Protein AF-0000000083255737 (afdb_homodimer)

Solvent-accessible surface area (backbone atoms only — not comparable to full-atom values): 18892 Å² total; per-residue (Å²): 113,67,66,59,50,52,43,49,48,38,26,47,49,36,61,60,55,49,76,80,49,55,72,65,56,49,55,68,39,41,47,45,20,48,45,48,29,37,53,44,47,55,49,38,36,43,30,40,56,59,66,44,27,36,46,75,72,53,61,96,52,64,43,83,53,63,53,31,47,32,69,3,43,51,29,30,49,46,40,52,48,47,75,72,25,64,93,39,66,66,60,33,51,52,50,46,49,51,52,46,45,46,40,55,73,46,53,43,46,51,41,36,73,74,49,31,34,47,68,68,77,47,58,67,65,58,53,41,51,51,53,48,52,49,51,55,52,45,48,52,50,42,59,60,44,35,53,53,55,40,49,74,75,66,48,73,76,68,69,73,61,72,67,65,79,74,70,80,76,66,74,74,76,119,110,66,67,59,50,51,42,49,46,39,26,46,49,35,63,60,56,51,75,80,50,54,72,64,58,48,55,69,40,42,47,48,20,50,45,47,30,38,52,44,47,54,48,39,36,41,30,40,57,59,67,43,27,35,47,76,71,53,63,95,51,62,44,86,53,64,54,30,46,35,69,3,44,52,28,30,50,44,39,50,48,48,74,73,25,64,92,39,66,68,60,34,50,51,50,45,47,50,52,45,46,47,39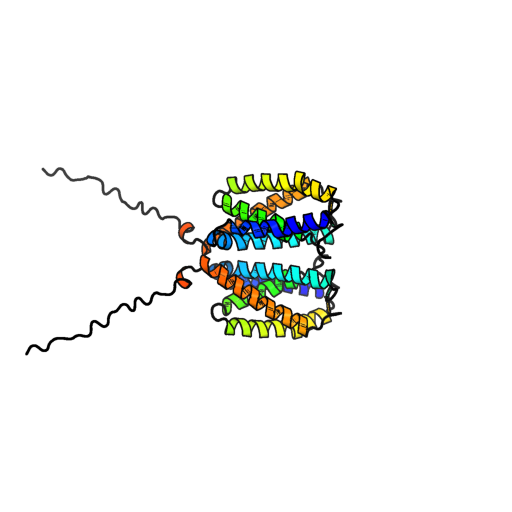,55,72,45,52,44,48,51,41,36,72,74,48,32,35,48,69,68,78,45,60,68,65,57,53,41,51,50,54,49,53,48,50,54,52,46,49,51,49,44,59,62,42,36,55,52,56,41,51,74,73,67,49,75,77,69,70,70,61,71,68,64,80,76,66,83,74,67,73,75,74,118

Secondary structure (DSSP, 8-state):
-HHHHHHHHHHHHHHHGGGGS-HHHHHHHHHHHHHHHHHHHHHHHIIIIIS-SEEE---SSS-SS-HHIIIIIHHHHHHHHHHHHTT-HHHHHHHHHHHHHHIIIIIHHHHHHTTSEEE-SS-HHHHHHHHHHHHHHHHHHHHHHHHHH-HHHHS-------------------/-HHHHHHHHHHHHHHHGGGGS-HHHHHHHHHHHHHHHHHHHHHHHIIIIIS-SEEE---SSS-SS-HHIIIIIHHHHHHHHHHHHTT-HHHHHHHHHHHHHHIIIIIHHHHHHTTSEEE-SS-HHHHHHHHHHHHHHHHHHHHHHHHHH-HHHHS-------------------

pLDDT: mean 88.25, std 18.07, range [28.42, 98.88]

Organism: NCBI:txid582686

Nearest PDB structures (foldseek):
  6f5p-assembly1_D  TM=2.150E-01  e=8.047E+00  Influenza C virus (C/Johannesburg/1/66)

Structure (mmCIF, N/CA/C/O backbone):
data_AF-0000000083255737-model_v1
#
loop_
_entity.id
_entity.type
_entity.pdbx_description
1 polymer 'Uncharacterized protein'
#
loop_
_atom_site.group_PDB
_atom_site.id
_atom_site.type_symbol
_atom_site.label_atom_id
_atom_site.label_alt_id
_atom_site.label_comp_id
_atom_site.label_asym_id
_atom_site.label_entity_id
_atom_site.label_seq_id
_atom_site.pdbx_PDB_ins_code
_atom_site.Cartn_x
_atom_site.Cartn_y
_atom_site.Cartn_z
_atom_site.occupancy
_atom_site.B_iso_or_equiv
_atom_site.auth_seq_id
_atom_site.auth_comp_id
_atom_site.auth_asym_id
_atom_site.auth_atom_id
_atom_site.pdbx_PDB_model_num
ATOM 1 N N . MET A 1 1 ? -18.156 -11 -21.016 1 83.69 1 MET A N 1
ATOM 2 C CA . MET A 1 1 ? -18.344 -9.562 -21.156 1 83.69 1 MET A CA 1
ATOM 3 C C . MET A 1 1 ? -18.828 -8.945 -19.844 1 83.69 1 MET A C 1
ATOM 5 O O . MET A 1 1 ? -18.234 -7.992 -19.344 1 83.69 1 MET A O 1
ATOM 9 N N . LEU A 1 2 ? -19.844 -9.531 -19.188 1 92.44 2 LEU A N 1
ATOM 10 C CA . LEU A 1 2 ? -20.438 -8.984 -17.969 1 92.44 2 LEU A CA 1
ATOM 11 C C . LEU A 1 2 ? -19.438 -9.023 -16.812 1 92.44 2 LEU A C 1
ATOM 13 O O . LEU A 1 2 ? -19.312 -8.047 -16.078 1 92.44 2 LEU A O 1
ATOM 17 N N . ASN A 1 3 ? -18.734 -10.086 -16.672 1 94.19 3 ASN A N 1
ATOM 18 C CA . ASN A 1 3 ? -17.75 -10.203 -15.602 1 94.19 3 ASN A CA 1
ATOM 19 C C . ASN A 1 3 ? -16.656 -9.141 -15.719 1 94.19 3 ASN A C 1
ATOM 21 O O . A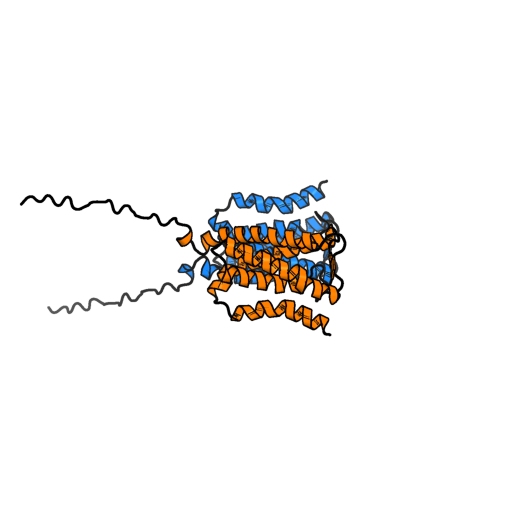SN A 1 3 ? -16.203 -8.594 -14.711 1 94.19 3 ASN A O 1
ATOM 25 N N . HIS A 1 4 ? -16.234 -8.828 -16.922 1 93.88 4 HIS A N 1
ATOM 26 C CA . HIS A 1 4 ? -15.234 -7.785 -17.141 1 93.88 4 HIS A CA 1
ATOM 27 C C . HIS A 1 4 ? -15.773 -6.418 -16.719 1 93.88 4 HIS A C 1
ATOM 29 O O . HIS A 1 4 ? -15.062 -5.633 -16.094 1 93.88 4 HIS A O 1
ATOM 35 N N . ALA A 1 5 ? -16.984 -6.23 -17.109 1 95.81 5 ALA A N 1
ATOM 36 C CA . ALA A 1 5 ? -17.625 -4.969 -16.734 1 95.81 5 ALA A CA 1
ATOM 37 C C . ALA A 1 5 ? -17.719 -4.836 -15.211 1 95.81 5 ALA A C 1
ATOM 39 O O . ALA A 1 5 ? -17.438 -3.771 -14.656 1 95.81 5 ALA A O 1
ATOM 40 N N . ILE A 1 6 ? -18.094 -5.906 -14.555 1 96.75 6 ILE A N 1
ATOM 41 C CA . ILE A 1 6 ? -18.25 -5.914 -13.102 1 96.75 6 ILE A CA 1
ATOM 42 C C . ILE A 1 6 ? -16.906 -5.609 -12.445 1 96.75 6 ILE A C 1
ATOM 44 O O . ILE A 1 6 ? -16.828 -4.812 -11.5 1 96.75 6 ILE A O 1
ATOM 48 N N . MET A 1 7 ? -15.844 -6.199 -12.906 1 96.44 7 MET A N 1
ATOM 49 C CA . MET A 1 7 ? -14.516 -5.973 -12.328 1 96.44 7 MET A CA 1
ATOM 50 C C . MET A 1 7 ? -14.07 -4.531 -12.539 1 96.44 7 MET A C 1
ATOM 52 O O . MET A 1 7 ? -13.547 -3.9 -11.617 1 96.44 7 MET A O 1
ATOM 56 N N . TRP A 1 8 ? -14.359 -3.982 -13.727 1 95.69 8 TRP A N 1
ATOM 57 C CA . TRP A 1 8 ? -13.969 -2.604 -14 1 95.69 8 TRP A CA 1
ATOM 58 C C . TRP A 1 8 ? -14.789 -1.63 -13.164 1 95.69 8 TRP A C 1
ATOM 60 O O . TRP A 1 8 ? -14.266 -0.638 -12.656 1 95.69 8 TRP A O 1
ATOM 70 N N . ILE A 1 9 ? -16.016 -1.893 -13.031 1 97.38 9 ILE A N 1
ATOM 71 C CA . ILE A 1 9 ? -16.875 -1.056 -12.211 1 97.38 9 ILE A CA 1
ATOM 72 C C . ILE A 1 9 ? -16.406 -1.1 -10.758 1 97.38 9 ILE A C 1
ATOM 74 O O . ILE A 1 9 ? -16.312 -0.061 -10.102 1 97.38 9 ILE A O 1
ATOM 78 N N . THR A 1 10 ? -16.109 -2.316 -10.266 1 97.5 10 THR A N 1
ATOM 79 C CA . THR A 1 10 ? -15.648 -2.492 -8.891 1 97.5 10 THR A CA 1
ATOM 80 C C . THR A 1 10 ? -14.352 -1.726 -8.664 1 97.5 10 THR A C 1
ATOM 82 O O . THR A 1 10 ? -14.133 -1.172 -7.582 1 97.5 10 THR A O 1
ATOM 85 N N . LEU A 1 11 ? -13.555 -1.623 -9.711 1 96.94 11 LEU A N 1
ATOM 86 C CA . LEU A 1 11 ? -12.242 -0.986 -9.602 1 96.94 11 LEU A CA 1
ATOM 87 C C . LEU A 1 11 ? -12.367 0.529 -9.719 1 96.94 11 LEU A C 1
ATOM 89 O O . LEU A 1 11 ? -11.781 1.268 -8.93 1 96.94 11 LEU A O 1
ATOM 93 N N . LEU A 1 12 ? -13.188 1.054 -10.664 1 97.62 12 LEU A N 1
ATOM 94 C CA . LEU A 1 12 ? -13.102 2.451 -11.07 1 97.62 12 LEU A CA 1
ATOM 95 C C . LEU A 1 12 ? -14.148 3.295 -10.336 1 97.62 12 LEU A C 1
ATOM 97 O O . LEU A 1 12 ? -13.898 4.461 -10.023 1 97.62 12 LEU A O 1
ATOM 101 N N . VAL A 1 13 ? -15.289 2.781 -10.055 1 98 13 VAL A N 1
ATOM 102 C CA . VAL A 1 13 ? -16.406 3.549 -9.5 1 98 13 VAL A CA 1
ATOM 103 C C . VAL A 1 13 ? -15.992 4.152 -8.156 1 98 13 VAL A C 1
ATOM 105 O O . VAL A 1 13 ? -16.266 5.324 -7.891 1 98 13 VAL A O 1
ATOM 108 N N . PRO A 1 14 ? -15.359 3.406 -7.293 1 98.25 14 PRO A N 1
ATOM 109 C CA . PRO A 1 14 ? -14.953 4.02 -6.027 1 98.25 14 PRO A CA 1
ATOM 110 C C . PRO A 1 14 ? -14.055 5.242 -6.23 1 98.25 14 PRO A C 1
ATOM 112 O O . PRO A 1 14 ? -14.234 6.258 -5.555 1 98.25 14 PRO A O 1
ATOM 115 N N . TRP A 1 15 ? -13.164 5.18 -7.117 1 97.94 15 TRP A N 1
ATOM 116 C CA . TRP A 1 15 ? -12.273 6.309 -7.383 1 97.94 15 TRP A CA 1
ATOM 117 C C . TRP A 1 15 ? -13.055 7.5 -7.934 1 97.94 15 TRP A C 1
ATOM 119 O O . TRP A 1 15 ? -12.805 8.641 -7.543 1 97.94 15 TRP A O 1
ATOM 129 N N . LEU A 1 16 ? -13.922 7.242 -8.812 1 98.12 16 LEU A N 1
ATOM 130 C CA . LEU A 1 16 ? -14.742 8.289 -9.398 1 98.12 16 LEU A CA 1
ATOM 131 C C . LEU A 1 16 ? -15.617 8.953 -8.344 1 98.12 16 LEU A C 1
ATOM 133 O O . LEU A 1 16 ? -15.891 10.156 -8.422 1 98.12 16 LEU A O 1
ATOM 137 N N . SER A 1 17 ? -16 8.234 -7.367 1 97.94 17 SER A N 1
ATOM 138 C CA . SER A 1 17 ? -16.891 8.758 -6.332 1 97.94 17 SER A CA 1
ATOM 139 C C . SER A 1 17 ? -16.188 9.805 -5.477 1 97.94 17 SER A C 1
ATOM 141 O O . SER A 1 17 ? -16.828 10.562 -4.75 1 97.94 17 SER A O 1
ATOM 143 N N . PHE A 1 18 ? -14.859 9.867 -5.551 1 98.19 18 PHE A N 1
ATOM 144 C CA . PHE A 1 18 ? -14.102 10.789 -4.727 1 98.19 18 PHE A CA 1
ATOM 145 C C . PHE A 1 18 ? -14.328 12.227 -5.172 1 98.19 18 PHE A C 1
ATOM 147 O O . PHE A 1 18 ? -13.984 13.172 -4.457 1 98.19 18 PHE A O 1
ATOM 154 N N . VAL A 1 19 ? -14.93 12.43 -6.344 1 97.25 19 VAL A N 1
ATOM 155 C CA . VAL A 1 19 ? -15.227 13.773 -6.832 1 97.25 19 VAL A CA 1
ATOM 156 C C . VAL A 1 19 ? -16.203 14.461 -5.887 1 97.25 19 VAL A C 1
ATOM 158 O O . VAL A 1 19 ? -16.328 15.688 -5.891 1 97.25 19 VAL A O 1
ATOM 161 N N . PHE A 1 20 ? -16.922 13.688 -5.066 1 97.81 20 PHE A N 1
ATOM 162 C CA . PHE A 1 20 ? -17.922 14.234 -4.16 1 97.81 20 PHE A CA 1
ATOM 163 C C . PHE A 1 20 ? -17.297 14.609 -2.822 1 97.81 20 PHE A C 1
ATOM 165 O O . PHE A 1 20 ? -17.984 15.109 -1.927 1 97.81 20 PHE A O 1
ATOM 172 N N . LEU A 1 21 ? -16.016 14.398 -2.646 1 98.12 21 LEU A N 1
ATOM 173 C CA . LEU A 1 21 ? -15.297 14.727 -1.417 1 98.12 21 LEU A CA 1
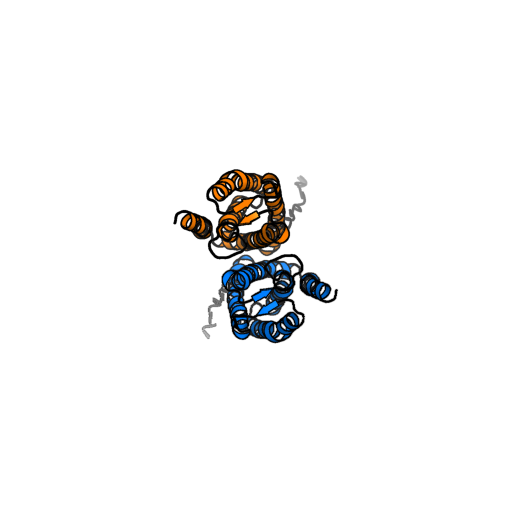ATOM 174 C C . LEU A 1 21 ? -14.461 15.984 -1.595 1 98.12 21 LEU A C 1
ATOM 176 O O . LEU A 1 21 ? -14 16.281 -2.701 1 98.12 21 LEU A O 1
ATOM 180 N N . SER A 1 22 ? -14.352 16.734 -0.542 1 97.62 22 SER A N 1
ATOM 181 C CA . SER A 1 22 ? -13.469 17.906 -0.596 1 97.62 22 SER A CA 1
ATOM 182 C C . SER A 1 22 ? -12.008 17.484 -0.74 1 97.62 22 SER A C 1
ATOM 184 O O . SER A 1 22 ? -11.641 16.375 -0.374 1 97.62 22 SER A O 1
ATOM 186 N N . LYS A 1 23 ? -11.156 18.328 -1.234 1 96.31 23 LYS A N 1
ATOM 187 C CA . LYS A 1 23 ? -9.734 18.062 -1.395 1 96.31 23 LYS A CA 1
ATOM 188 C C . LYS A 1 23 ? -9.062 17.812 -0.044 1 96.31 23 LYS A C 1
ATOM 190 O O . LYS A 1 23 ? -8.156 17 0.064 1 96.31 23 LYS A O 1
ATOM 195 N N . GLU A 1 24 ? -9.531 18.469 0.893 1 95.81 24 GLU A N 1
ATOM 196 C CA . GLU A 1 24 ? -8.984 18.312 2.236 1 95.81 24 GLU A CA 1
ATOM 197 C C . GLU A 1 24 ? -9.297 16.922 2.797 1 95.81 24 GLU A C 1
ATOM 199 O O . GLU A 1 24 ? -8.438 16.281 3.393 1 95.81 24 GLU A O 1
ATOM 204 N N . THR A 1 25 ? -10.547 16.531 2.615 1 97.62 25 THR A N 1
ATOM 205 C CA . THR A 1 25 ? -10.953 15.203 3.061 1 97.62 25 THR A CA 1
ATOM 206 C C . THR A 1 25 ? -10.148 14.125 2.344 1 97.62 25 THR A C 1
ATOM 208 O O . THR A 1 25 ? -9.703 13.164 2.969 1 97.62 25 THR A O 1
ATOM 211 N N . LEU A 1 26 ? -9.953 14.281 1.089 1 98.12 26 LEU A N 1
ATOM 212 C CA . LEU A 1 26 ? -9.18 13.328 0.297 1 98.12 26 LEU A CA 1
ATOM 213 C C . LEU A 1 26 ? -7.75 13.227 0.815 1 98.12 26 LEU A C 1
ATOM 215 O O . LEU A 1 26 ? -7.234 12.117 1.004 1 98.12 26 LEU A O 1
ATOM 219 N N . ARG A 1 27 ? -7.152 14.312 1.059 1 97.62 27 ARG A N 1
ATOM 220 C CA . ARG A 1 27 ? -5.77 14.312 1.531 1 97.62 27 ARG A CA 1
ATOM 221 C C . ARG A 1 27 ? -5.672 13.727 2.936 1 97.62 27 ARG A C 1
ATOM 223 O O . ARG A 1 27 ? -4.703 13.039 3.26 1 97.62 27 ARG A O 1
ATOM 230 N N . ARG A 1 28 ? -6.684 14.008 3.711 1 97.5 28 ARG A N 1
ATOM 231 C CA . ARG A 1 28 ? -6.676 13.594 5.109 1 97.5 28 ARG A CA 1
ATOM 232 C C . ARG A 1 28 ? -6.742 12.07 5.234 1 97.5 28 ARG A C 1
ATOM 234 O O . ARG A 1 28 ? -6.035 11.484 6.055 1 97.5 28 ARG A O 1
ATOM 241 N N . TYR A 1 29 ? -7.562 11.43 4.367 1 98.56 29 TYR A N 1
ATOM 242 C CA . TYR A 1 29 ? -7.828 10.016 4.59 1 98.56 29 TYR A CA 1
ATOM 243 C C . TYR A 1 29 ? -7.191 9.164 3.502 1 98.56 29 TYR A C 1
ATOM 245 O O . TYR A 1 29 ? -7.27 7.934 3.541 1 98.56 29 TYR A O 1
ATOM 253 N N . MET A 1 30 ? -6.48 9.773 2.553 1 98.62 30 MET A N 1
ATOM 254 C CA . MET A 1 30 ? -5.801 9.008 1.511 1 98.62 30 MET A CA 1
ATOM 255 C C . MET A 1 30 ? -4.723 8.109 2.109 1 98.62 30 MET A C 1
ATOM 257 O O . MET A 1 30 ? -4.586 6.949 1.714 1 98.62 30 MET A O 1
ATOM 261 N N . PRO A 1 31 ? -3.896 8.578 3.092 1 98.69 31 PRO A N 1
ATOM 262 C CA . PRO A 1 31 ? -2.865 7.707 3.656 1 98.69 31 PRO A CA 1
ATOM 263 C C . PRO A 1 31 ? -3.439 6.418 4.234 1 98.69 31 PRO A C 1
ATOM 265 O O . PRO A 1 31 ? -2.908 5.332 3.982 1 98.69 31 PRO A O 1
ATOM 268 N N . VAL A 1 32 ? -4.539 6.516 4.977 1 98.88 32 VAL A N 1
ATOM 269 C CA . VAL A 1 32 ? -5.113 5.32 5.586 1 98.88 32 VAL A CA 1
ATOM 270 C C . VAL A 1 32 ? -5.75 4.445 4.512 1 98.88 32 VAL A C 1
ATOM 272 O O . VAL A 1 32 ? -5.73 3.217 4.605 1 98.88 32 VAL A O 1
ATOM 275 N N . THR A 1 33 ? -6.266 5.051 3.49 1 98.81 33 THR A N 1
ATOM 276 C CA . THR A 1 33 ? -6.824 4.328 2.355 1 98.81 33 THR A CA 1
ATOM 277 C C . THR A 1 33 ? -5.738 3.541 1.626 1 98.81 33 THR A C 1
ATOM 279 O O . THR A 1 33 ? -5.934 2.371 1.289 1 98.81 33 THR A O 1
ATOM 282 N N . ILE A 1 34 ? -4.625 4.148 1.423 1 98.69 34 ILE A N 1
ATOM 283 C CA . ILE A 1 34 ? -3.486 3.49 0.79 1 98.69 34 ILE A CA 1
ATOM 284 C C . ILE A 1 34 ? -2.986 2.355 1.68 1 98.69 34 ILE A C 1
ATOM 286 O O . ILE A 1 34 ? -2.668 1.27 1.189 1 98.69 34 ILE A O 1
ATOM 290 N N . LEU A 1 35 ? -2.887 2.596 2.949 1 98.75 35 LEU A N 1
ATOM 291 C CA . LEU A 1 35 ? -2.498 1.539 3.877 1 98.75 35 LEU A CA 1
ATOM 292 C C . LEU A 1 35 ? -3.445 0.348 3.773 1 98.75 35 LEU A C 1
ATOM 294 O O . LEU A 1 35 ? -3.006 -0.804 3.797 1 98.75 35 LEU A O 1
ATOM 298 N N . THR A 1 36 ? -4.703 0.66 3.693 1 98.75 36 THR A N 1
ATOM 299 C CA . THR A 1 36 ? -5.688 -0.407 3.572 1 98.75 36 THR A CA 1
ATOM 300 C C . THR A 1 36 ? -5.414 -1.259 2.334 1 98.75 36 THR A C 1
ATOM 302 O O . THR A 1 36 ? -5.422 -2.488 2.408 1 98.75 36 THR A O 1
ATOM 305 N N . ALA A 1 37 ? -5.184 -0.591 1.237 1 97.94 37 ALA A N 1
ATOM 306 C CA . ALA A 1 37 ? -4.879 -1.32 0.009 1 97.94 37 ALA A CA 1
ATOM 307 C C . ALA A 1 37 ? -3.639 -2.191 0.183 1 97.94 37 ALA A C 1
ATOM 309 O O . ALA A 1 37 ? -3.609 -3.34 -0.268 1 97.94 37 ALA A O 1
ATOM 310 N N . LEU A 1 38 ? -2.646 -1.651 0.819 1 96.81 38 LEU A N 1
ATOM 311 C CA . LEU A 1 38 ? -1.421 -2.408 1.051 1 96.81 38 LEU A CA 1
ATOM 312 C C . LEU A 1 38 ? -1.688 -3.617 1.941 1 96.81 38 LEU A C 1
ATOM 314 O O . LEU A 1 38 ? -1.267 -4.73 1.625 1 96.81 38 LEU A O 1
ATOM 318 N N . LEU A 1 39 ? -2.348 -3.414 3.033 1 96.75 39 LEU A N 1
ATOM 319 C CA . LEU A 1 39 ? -2.648 -4.5 3.963 1 96.75 39 LEU A CA 1
ATOM 320 C C . LEU A 1 39 ? -3.492 -5.574 3.287 1 96.75 39 LEU A C 1
ATOM 322 O O . LEU A 1 39 ? -3.275 -6.77 3.508 1 96.75 39 LEU A O 1
ATOM 326 N N . MET A 1 40 ? -4.41 -5.117 2.49 1 96 40 MET A N 1
ATOM 327 C CA . MET A 1 40 ? -5.262 -6.086 1.807 1 96 40 MET A CA 1
ATOM 328 C C . MET A 1 40 ? -4.473 -6.852 0.749 1 96 40 MET A C 1
ATOM 330 O O . MET A 1 40 ? -4.75 -8.023 0.491 1 96 40 MET A O 1
ATOM 334 N N . THR A 1 41 ? -3.525 -6.148 0.146 1 92.56 41 THR A N 1
ATOM 335 C CA . THR A 1 41 ? -2.637 -6.859 -0.766 1 92.56 41 THR A CA 1
ATOM 336 C C . THR A 1 41 ? -1.861 -7.945 -0.028 1 92.56 41 THR A C 1
ATOM 338 O O . THR A 1 41 ? -1.774 -9.086 -0.499 1 92.56 41 THR A O 1
ATOM 341 N N . ILE A 1 42 ? -1.272 -7.633 1.075 1 91.5 42 ILE A N 1
ATOM 342 C CA . ILE A 1 42 ? -0.542 -8.602 1.888 1 91.5 42 ILE A CA 1
ATOM 343 C C . ILE A 1 42 ? -1.478 -9.734 2.311 1 91.5 42 ILE A C 1
ATOM 345 O O . ILE A 1 42 ? -1.12 -10.906 2.219 1 91.5 42 ILE A O 1
ATOM 349 N N . TYR A 1 43 ? -2.648 -9.359 2.732 1 93.06 43 TYR A N 1
ATOM 350 C CA . TYR A 1 43 ? -3.643 -10.344 3.148 1 93.06 43 TYR A CA 1
ATOM 351 C C . TYR A 1 43 ? -3.943 -11.328 2.023 1 93.06 43 TYR A C 1
ATOM 353 O O . TYR A 1 43 ? -3.957 -12.539 2.24 1 93.06 43 TYR A O 1
ATOM 361 N N . ASP A 1 44 ? -4.191 -10.766 0.854 1 91.06 44 ASP A N 1
ATOM 362 C CA . ASP A 1 44 ? -4.52 -11.609 -0.293 1 91.06 44 ASP A CA 1
ATOM 363 C C . ASP A 1 44 ? -3.355 -12.531 -0.647 1 91.06 44 ASP A C 1
ATOM 365 O O . ASP A 1 44 ? -3.562 -13.68 -1.026 1 91.06 44 ASP A O 1
ATOM 369 N N . GLU A 1 45 ? -2.215 -12.023 -0.605 1 86.06 45 GLU A N 1
ATOM 370 C CA . GLU A 1 45 ? -1.044 -12.844 -0.896 1 86.06 45 GLU A CA 1
ATOM 371 C C . GLU A 1 45 ? -0.948 -14.031 0.066 1 86.06 45 GLU A C 1
ATOM 373 O O . GLU A 1 45 ? -0.639 -15.148 -0.347 1 86.06 45 GLU A O 1
ATOM 378 N N . ILE A 1 46 ? -1.15 -13.758 1.315 1 88.5 46 ILE A N 1
ATOM 379 C CA . ILE A 1 46 ? -1.146 -14.828 2.303 1 88.5 46 ILE A CA 1
ATOM 380 C C . ILE A 1 46 ? -2.279 -15.805 2.006 1 88.5 46 ILE A C 1
ATOM 382 O O . ILE A 1 46 ? -2.066 -17.016 1.969 1 88.5 46 ILE A O 1
ATOM 386 N N . ALA A 1 47 ? -3.447 -15.336 1.767 1 91 47 ALA A N 1
ATOM 387 C CA . ALA A 1 47 ? -4.648 -16.156 1.596 1 91 47 ALA A CA 1
ATOM 388 C C . ALA A 1 47 ? -4.562 -17 0.334 1 91 47 ALA A C 1
ATOM 390 O O . ALA A 1 47 ? -5.094 -18.109 0.289 1 91 47 ALA A O 1
ATOM 391 N N . ILE A 1 48 ? -3.898 -16.5 -0.649 1 87.75 48 ILE A N 1
ATOM 392 C CA . ILE A 1 48 ? -3.857 -17.172 -1.945 1 87.75 48 ILE A CA 1
ATOM 393 C C . ILE A 1 48 ? -2.605 -18.031 -2.041 1 87.75 48 ILE A C 1
ATOM 395 O O . ILE A 1 48 ? -2.688 -19.219 -2.342 1 87.75 48 ILE A O 1
ATOM 399 N N . ASP A 1 49 ? -1.493 -17.469 -1.683 1 81.38 49 ASP A N 1
ATOM 400 C CA . ASP A 1 49 ? -0.222 -18.109 -1.984 1 81.38 49 ASP A CA 1
ATOM 401 C C . ASP A 1 49 ? 0.256 -18.953 -0.805 1 81.38 49 ASP A C 1
ATOM 403 O O . ASP A 1 49 ? 0.825 -20.031 -0.995 1 81.38 49 ASP A O 1
ATOM 407 N N . ALA A 1 50 ? 0.015 -18.531 0.369 1 80.19 50 ALA A N 1
ATOM 408 C CA . ALA A 1 50 ? 0.606 -19.203 1.521 1 80.19 50 ALA A CA 1
ATOM 409 C C . ALA A 1 50 ? -0.334 -20.266 2.072 1 80.19 50 ALA A C 1
ATOM 411 O O . ALA A 1 50 ? 0.116 -21.297 2.58 1 80.19 50 ALA A O 1
ATOM 412 N N . THR A 1 51 ? -1.627 -20.031 2.006 1 85 51 THR A N 1
ATOM 413 C CA . THR A 1 51 ? -2.527 -20.938 2.711 1 85 51 THR A CA 1
ATOM 414 C C . THR A 1 51 ? -3.531 -21.562 1.748 1 85 51 THR A C 1
ATOM 416 O O . THR A 1 51 ? -4.184 -22.547 2.08 1 85 51 THR A O 1
ATOM 419 N N . ASP A 1 52 ? -3.756 -20.906 0.625 1 85.19 52 ASP A N 1
ATOM 420 C CA . ASP A 1 52 ? -4.742 -21.312 -0.368 1 85.19 52 ASP A CA 1
ATOM 421 C C . ASP A 1 52 ? -6.164 -21.156 0.172 1 85.19 52 ASP A C 1
ATOM 423 O O . ASP A 1 52 ? -7.062 -21.922 -0.198 1 85.19 52 ASP A O 1
ATOM 427 N N . TRP A 1 53 ? -6.355 -20.234 1.161 1 91.75 53 TRP A N 1
ATOM 428 C CA . TRP A 1 53 ? -7.688 -19.953 1.688 1 91.75 53 TRP A CA 1
ATOM 429 C C . TRP A 1 53 ? -8.602 -19.406 0.591 1 91.75 53 TRP A C 1
ATOM 431 O O . TRP A 1 53 ? -9.812 -19.609 0.637 1 91.75 53 TRP A O 1
ATOM 441 N N . ILE A 1 54 ? -8.055 -18.75 -0.345 1 91.5 54 ILE A N 1
ATOM 442 C CA . ILE A 1 54 ? -8.781 -18.125 -1.45 1 91.5 54 ILE A CA 1
ATOM 443 C C . ILE A 1 54 ? -8.156 -18.562 -2.777 1 91.5 54 ILE A C 1
ATOM 445 O O . ILE A 1 54 ? -6.934 -18.562 -2.926 1 91.5 54 ILE A O 1
ATOM 449 N N . VAL A 1 55 ? -8.969 -19.016 -3.67 1 92.38 55 VAL A N 1
ATOM 450 C CA . VAL A 1 55 ? -8.539 -19.328 -5.027 1 92.38 55 VAL A CA 1
ATOM 451 C C . VAL A 1 55 ? -9.164 -18.359 -6.016 1 92.38 55 VAL A C 1
ATOM 453 O O . VAL A 1 55 ? -10.391 -18.203 -6.059 1 92.38 55 VAL A O 1
ATOM 456 N N . ILE A 1 56 ? -8.359 -17.719 -6.77 1 91.06 56 ILE A N 1
ATOM 457 C CA . ILE A 1 56 ? -8.836 -16.75 -7.762 1 91.06 56 ILE A CA 1
ATOM 458 C C . ILE A 1 56 ? -9.062 -17.453 -9.094 1 91.06 56 ILE A C 1
ATOM 460 O O . ILE A 1 56 ? -8.18 -18.172 -9.586 1 91.06 56 ILE A O 1
ATOM 464 N N . HIS A 1 57 ? -10.203 -17.281 -9.664 1 92.81 57 HIS A N 1
ATOM 465 C CA . HIS A 1 57 ? -10.555 -17.922 -10.93 1 92.81 57 HIS A CA 1
ATOM 466 C C . HIS A 1 57 ? -10.492 -16.938 -12.086 1 92.81 57 HIS A C 1
ATOM 468 O O . HIS A 1 57 ? -10.117 -17.297 -13.203 1 92.81 57 HIS A O 1
ATOM 474 N N . GLN A 1 58 ? -10.922 -15.727 -11.789 1 92 58 GLN A N 1
ATOM 475 C CA . GLN A 1 58 ? -10.93 -14.672 -12.797 1 92 58 GLN A CA 1
ATOM 476 C C . GLN A 1 58 ? -10.484 -13.336 -12.203 1 92 58 GLN A C 1
ATOM 478 O O . GLN A 1 58 ? -10.844 -13.008 -11.07 1 92 58 GLN A O 1
ATOM 483 N N . ASN A 1 59 ? -9.617 -12.641 -12.984 1 90.94 59 ASN A N 1
ATOM 484 C CA . ASN A 1 59 ? -9.094 -11.352 -12.547 1 90.94 59 ASN A CA 1
ATOM 485 C C . ASN A 1 59 ? -8.898 -10.391 -13.719 1 90.94 59 ASN A C 1
ATOM 487 O O . ASN A 1 59 ? -8.953 -10.812 -14.883 1 90.94 59 ASN A O 1
ATOM 491 N N . LEU A 1 60 ? -8.875 -9.125 -13.539 1 84.75 60 LEU A N 1
ATOM 492 C CA . LEU A 1 60 ? -8.656 -8.133 -14.586 1 84.75 60 LEU A CA 1
ATOM 493 C C . LEU A 1 60 ? -7.328 -8.375 -15.289 1 84.75 60 LEU A C 1
ATOM 495 O O . LEU A 1 60 ? -7.254 -8.328 -16.516 1 84.75 60 LEU A O 1
ATOM 499 N N . VAL A 1 61 ? -6.27 -8.469 -14.734 1 71.19 61 VAL A N 1
ATOM 500 C CA . VAL A 1 61 ? -4.941 -8.797 -15.242 1 71.19 61 VAL A CA 1
ATOM 501 C C . VAL A 1 61 ? -4.371 -9.984 -14.477 1 71.19 61 VAL A C 1
ATOM 503 O O . VAL A 1 61 ? -4.758 -10.242 -13.336 1 71.19 61 VAL A O 1
ATOM 506 N N . PRO A 1 62 ? -3.633 -10.641 -15.203 1 76 62 PRO A N 1
ATOM 507 C CA . PRO A 1 62 ? -3.113 -11.836 -14.531 1 76 62 PRO A CA 1
ATOM 508 C C . PRO A 1 62 ? -2.361 -11.508 -13.242 1 76 62 PRO A C 1
ATOM 510 O O . PRO A 1 62 ? -1.148 -11.719 -13.164 1 76 62 PRO A O 1
ATOM 513 N N . PHE A 1 63 ? -3.115 -11.008 -12.391 1 77.88 63 PHE A N 1
ATOM 514 C CA . PHE A 1 63 ? -2.57 -10.75 -11.062 1 77.88 63 PHE A CA 1
ATOM 515 C C . PHE A 1 63 ? -2.969 -11.852 -10.094 1 77.88 63 PHE A C 1
ATOM 517 O O . PHE A 1 63 ? -3.994 -12.508 -10.273 1 77.88 63 PHE A O 1
ATOM 524 N N . THR A 1 64 ? -2.148 -12.023 -9.164 1 78.31 64 THR A N 1
ATOM 525 C CA . THR A 1 64 ? -2.443 -13.008 -8.125 1 78.31 64 THR A CA 1
ATOM 526 C C . THR A 1 64 ? -3.525 -12.492 -7.184 1 78.31 64 THR A C 1
ATOM 528 O O . THR A 1 64 ? -4.48 -13.203 -6.875 1 78.31 64 THR A O 1
ATOM 531 N N . ALA A 1 65 ? -3.393 -11.227 -6.824 1 83.12 65 ALA A N 1
ATOM 532 C CA . ALA A 1 65 ? -4.367 -10.617 -5.926 1 83.12 65 ALA A CA 1
ATOM 533 C C . ALA A 1 65 ? -5.59 -10.125 -6.699 1 83.12 65 ALA A C 1
ATOM 535 O O . ALA A 1 65 ? -5.504 -9.828 -7.891 1 83.12 65 ALA A O 1
ATOM 536 N N . PHE A 1 66 ? -6.723 -10.156 -6.102 1 89.19 66 PHE A N 1
ATOM 537 C CA . PHE A 1 66 ? -7.945 -9.695 -6.75 1 89.19 66 PHE A CA 1
ATOM 538 C C . PHE A 1 66 ? -8.008 -8.172 -6.766 1 89.19 66 PHE A C 1
ATOM 540 O O . PHE A 1 66 ? -8.547 -7.555 -5.848 1 89.19 66 PHE A O 1
ATOM 547 N N . ILE A 1 67 ? -7.633 -7.543 -7.805 1 91.12 67 ILE A N 1
ATOM 548 C CA . ILE A 1 67 ? -7.312 -6.129 -7.953 1 91.12 67 ILE A CA 1
ATOM 549 C C . ILE A 1 67 ? -8.586 -5.297 -7.816 1 91.12 67 ILE A C 1
ATOM 551 O O . ILE A 1 67 ? -8.594 -4.266 -7.137 1 91.12 67 ILE A O 1
ATOM 555 N N . PRO A 1 68 ? -9.641 -5.656 -8.375 1 94.88 68 PRO A N 1
ATOM 556 C CA . PRO A 1 68 ? -10.844 -4.816 -8.312 1 94.88 68 PRO A CA 1
ATOM 557 C C . PRO A 1 68 ? -11.281 -4.52 -6.883 1 94.88 68 PRO A C 1
ATOM 559 O O . PRO A 1 68 ? -11.711 -3.402 -6.586 1 94.88 68 PRO A O 1
ATOM 562 N N . LEU A 1 69 ? -11.141 -5.504 -6.051 1 96.31 69 LEU A N 1
ATOM 563 C CA . LEU A 1 69 ? -11.539 -5.277 -4.664 1 96.31 69 LEU A CA 1
ATOM 564 C C . LEU A 1 69 ? -10.469 -4.484 -3.914 1 96.31 69 LEU A C 1
ATOM 566 O O . LEU A 1 69 ? -10.773 -3.471 -3.285 1 96.31 69 LEU A O 1
ATOM 570 N N . ILE A 1 70 ? -9.258 -4.859 -4.012 1 96 70 ILE A N 1
ATOM 571 C CA . ILE A 1 70 ? -8.172 -4.305 -3.219 1 96 70 ILE A CA 1
ATOM 572 C C . ILE A 1 70 ? -7.949 -2.844 -3.598 1 96 70 ILE A C 1
ATOM 574 O O . ILE A 1 70 ? -7.863 -1.977 -2.725 1 96 70 ILE A O 1
ATOM 578 N N . HIS A 1 71 ? -7.918 -2.605 -4.867 1 95.94 71 HIS A N 1
ATOM 579 C CA . HIS A 1 71 ? -7.574 -1.265 -5.328 1 95.94 71 HIS A CA 1
ATOM 580 C C . HIS A 1 71 ? -8.82 -0.485 -5.73 1 95.94 71 HIS A C 1
ATOM 582 O O . HIS A 1 71 ? -8.719 0.633 -6.242 1 95.94 71 HIS A O 1
ATOM 588 N N . GLY A 1 72 ? -9.961 -1.045 -5.527 1 97.44 72 GLY A N 1
ATOM 589 C CA . GLY A 1 72 ? -11.219 -0.379 -5.828 1 97.44 72 GLY A CA 1
ATOM 590 C C . GLY A 1 72 ? -12.164 -0.319 -4.641 1 97.44 72 GLY A C 1
ATOM 591 O O . GLY A 1 72 ? -12.133 0.64 -3.865 1 97.44 72 GLY A O 1
ATOM 592 N N . ALA A 1 73 ? -12.836 -1.428 -4.41 1 97.44 73 ALA A N 1
ATOM 593 C CA . ALA A 1 73 ? -13.906 -1.462 -3.412 1 97.44 73 ALA A CA 1
ATOM 594 C C . ALA A 1 73 ? -13.359 -1.142 -2.021 1 97.44 73 ALA A C 1
ATOM 596 O O . ALA A 1 73 ? -13.961 -0.36 -1.28 1 97.44 73 ALA A O 1
ATOM 597 N N . PHE A 1 74 ? -12.25 -1.733 -1.686 1 98.12 74 PHE A N 1
ATOM 598 C CA . PHE A 1 74 ? -11.703 -1.515 -0.352 1 98.12 74 PHE A CA 1
ATOM 599 C C . PHE A 1 74 ? -11.156 -0.098 -0.215 1 98.12 74 PHE A C 1
ATOM 601 O O . PHE A 1 74 ? -11.242 0.508 0.854 1 98.12 74 PHE A O 1
ATOM 608 N N . VAL A 1 75 ? -10.586 0.387 -1.267 1 98.12 75 VAL A N 1
ATOM 609 C CA . VAL A 1 75 ? -10.133 1.773 -1.309 1 98.12 75 VAL A CA 1
ATOM 610 C C . VAL A 1 75 ? -11.32 2.713 -1.119 1 98.12 75 VAL A C 1
ATOM 612 O O . VAL A 1 75 ? -11.297 3.588 -0.251 1 98.12 75 VAL A O 1
ATOM 615 N N . GLY A 1 76 ? -12.32 2.516 -1.892 1 98.44 76 GLY A N 1
ATOM 616 C CA . GLY A 1 76 ? -13.508 3.354 -1.813 1 98.44 76 GLY A CA 1
ATOM 617 C C . GLY A 1 76 ? -14.195 3.291 -0.461 1 98.44 76 GLY A C 1
ATOM 618 O O . GLY A 1 76 ? -14.523 4.328 0.119 1 98.44 76 GLY A O 1
ATOM 619 N N . SER A 1 77 ? -14.406 2.117 0.041 1 98.38 77 SER A N 1
ATOM 620 C CA . SER A 1 77 ? -15.109 1.957 1.309 1 98.38 77 SER A CA 1
ATOM 621 C C . SER A 1 77 ? -14.328 2.59 2.457 1 98.38 77 SER A C 1
ATOM 623 O O . SER A 1 77 ? -14.914 3.244 3.322 1 98.38 77 SER A O 1
ATOM 625 N N . THR A 1 78 ? -13.031 2.377 2.465 1 98.75 78 THR A N 1
ATOM 626 C CA . THR A 1 78 ? -12.203 2.961 3.516 1 98.75 78 THR A CA 1
ATOM 627 C C . THR A 1 78 ? -12.305 4.484 3.5 1 98.75 78 THR A C 1
ATOM 629 O O . THR A 1 78 ? -12.547 5.105 4.535 1 98.75 78 THR A O 1
ATOM 632 N N . MET A 1 79 ? -12.172 5.098 2.336 1 98.88 79 MET A N 1
ATOM 633 C CA . MET A 1 79 ? -12.258 6.547 2.184 1 98.88 79 MET A CA 1
ATOM 634 C C . MET A 1 79 ? -13.594 7.07 2.703 1 98.88 79 MET A C 1
ATOM 636 O O . MET A 1 79 ? -13.625 8 3.512 1 98.88 79 MET A O 1
ATOM 640 N N . TRP A 1 80 ? -14.656 6.449 2.324 1 98.75 80 TRP A N 1
ATOM 641 C CA . TRP A 1 80 ? -15.984 6.934 2.684 1 98.75 80 TRP A CA 1
ATOM 642 C C . TRP A 1 80 ? -16.266 6.695 4.164 1 98.75 80 TRP A C 1
ATOM 644 O O . TRP A 1 80 ? -16.844 7.555 4.836 1 98.75 80 TRP A O 1
ATOM 654 N N . ILE A 1 81 ? -15.875 5.578 4.668 1 98.81 81 ILE A N 1
ATOM 655 C CA . ILE A 1 81 ? -16.141 5.277 6.07 1 98.81 81 ILE A CA 1
ATOM 656 C C . ILE A 1 81 ? -15.383 6.266 6.957 1 98.81 81 ILE A C 1
ATOM 658 O O . ILE A 1 81 ? -15.961 6.836 7.887 1 98.81 81 ILE A O 1
ATOM 662 N N . PHE A 1 82 ? -14.156 6.488 6.668 1 98.81 82 PHE A N 1
ATOM 663 C CA . PHE A 1 82 ? -13.391 7.434 7.48 1 98.81 82 PHE A CA 1
ATOM 664 C C . PHE A 1 82 ? -13.945 8.844 7.328 1 98.81 82 PHE A C 1
ATOM 666 O O . PHE A 1 82 ? -14.047 9.586 8.312 1 98.81 82 PHE A O 1
ATOM 673 N N . SER A 1 83 ? -14.289 9.203 6.105 1 98.38 83 SER A N 1
ATOM 674 C CA . SER A 1 83 ? -14.805 10.547 5.855 1 98.38 83 SER A CA 1
ATOM 675 C C . SER A 1 83 ? -16.078 10.805 6.66 1 98.38 83 SER A C 1
ATOM 677 O O . SER A 1 83 ? -16.297 11.93 7.121 1 98.38 83 SER A O 1
ATOM 679 N N . LEU A 1 84 ? -16.812 9.781 6.906 1 98 84 LEU A N 1
ATOM 680 C CA . LEU A 1 84 ? -18.125 9.961 7.5 1 98 84 LEU A CA 1
ATOM 681 C C . LEU A 1 84 ? -18.078 9.727 9.008 1 98 84 LEU A C 1
ATOM 683 O O . LEU A 1 84 ? -18.906 10.25 9.75 1 98 84 LEU A O 1
ATOM 687 N N . THR A 1 85 ? -17.062 8.984 9.43 1 98.38 85 THR A N 1
ATOM 688 C CA . THR A 1 85 ? -17.234 8.492 10.797 1 98.38 85 THR A CA 1
ATOM 689 C C . THR A 1 85 ? -16.016 8.805 11.648 1 98.38 85 THR A C 1
ATOM 691 O O . THR A 1 85 ? -16.062 8.656 12.875 1 98.38 85 THR A O 1
ATOM 694 N N . TYR A 1 86 ? -14.984 9.195 11.094 1 97.5 86 TYR A N 1
ATOM 695 C CA . TYR A 1 86 ? -13.781 9.352 11.898 1 97.5 86 TYR A CA 1
ATOM 696 C C . TYR A 1 86 ? -14 10.336 13.039 1 97.5 86 TYR A C 1
ATOM 698 O O . TYR A 1 86 ? -14.672 11.359 12.859 1 97.5 86 TYR A O 1
ATOM 706 N N . GLY A 1 87 ? -13.336 10.164 14.18 1 95.56 87 GLY A N 1
ATOM 707 C CA . GLY A 1 87 ? -13.453 10.992 15.367 1 95.56 87 GLY A CA 1
ATOM 708 C C . GLY A 1 87 ? -14.266 10.352 16.469 1 95.56 87 GLY A C 1
ATOM 709 O O . GLY A 1 87 ? -14.094 10.672 17.641 1 95.56 87 GLY A O 1
ATOM 710 N N . ARG A 1 88 ? -15.156 9.523 16.094 1 97.38 88 ARG A N 1
ATOM 711 C CA . ARG A 1 88 ? -15.945 8.719 17.016 1 97.38 88 ARG A CA 1
ATOM 712 C C . ARG A 1 88 ? -15.695 7.23 16.797 1 97.38 88 ARG A C 1
ATOM 714 O O . ARG A 1 88 ? -16.328 6.613 15.93 1 97.38 88 ARG A O 1
ATOM 721 N N . PHE A 1 89 ? -14.914 6.633 17.609 1 97.94 89 PHE A N 1
ATOM 722 C CA . PHE A 1 89 ? -14.414 5.281 17.391 1 97.94 89 PHE A CA 1
ATOM 723 C C . PHE A 1 89 ? -15.57 4.293 17.266 1 97.94 89 PHE A C 1
ATOM 725 O O . PHE A 1 89 ? -15.586 3.455 16.359 1 97.94 89 PHE A O 1
ATOM 732 N N . TRP A 1 90 ? -16.562 4.395 18.141 1 98.44 90 TRP A N 1
ATOM 733 C CA . TRP A 1 90 ? -17.625 3.395 18.141 1 98.44 90 TRP A CA 1
ATOM 734 C C . TRP A 1 90 ? -18.5 3.529 16.906 1 98.44 90 TRP A C 1
ATOM 736 O O . TRP A 1 90 ? -19 2.533 16.391 1 98.44 90 TRP A O 1
ATOM 746 N N . ARG A 1 91 ? -18.734 4.711 16.453 1 98.5 91 ARG A N 1
ATOM 747 C CA . ARG A 1 91 ? -19.453 4.906 15.195 1 98.5 91 ARG A CA 1
ATOM 748 C C . ARG A 1 91 ? -18.672 4.324 14.023 1 98.5 91 ARG A C 1
ATOM 750 O O . ARG A 1 91 ? -19.234 3.656 13.156 1 98.5 91 ARG A O 1
ATOM 757 N N . TYR A 1 92 ? -17.438 4.648 14.039 1 98.69 92 TYR A N 1
ATOM 758 C CA . TYR A 1 92 ? -16.547 4.098 13.023 1 98.69 92 TYR A CA 1
ATOM 759 C C . TYR A 1 92 ? -16.562 2.574 13.047 1 98.69 92 TYR A C 1
ATOM 761 O O . TYR A 1 92 ? -16.797 1.931 12.023 1 98.69 92 TYR A O 1
ATOM 769 N N . PHE A 1 93 ? -16.328 2.008 14.242 1 98.75 93 PHE A N 1
ATOM 770 C CA . PHE A 1 93 ? -16.172 0.567 14.398 1 98.75 93 PHE A CA 1
ATOM 771 C C . PHE A 1 93 ? -17.453 -0.158 14.008 1 98.75 93 PHE A C 1
ATOM 773 O O . PHE A 1 93 ? -17.406 -1.141 13.266 1 98.75 93 PHE A O 1
ATOM 780 N N . LEU A 1 94 ? -18.594 0.333 14.445 1 98.69 94 LEU A N 1
ATOM 781 C CA . LEU A 1 94 ? -19.875 -0.279 14.102 1 98.69 94 LEU A CA 1
ATOM 782 C C . LEU A 1 94 ? -20.141 -0.199 12.602 1 98.69 94 LEU A C 1
ATOM 784 O O . LEU A 1 94 ? -20.609 -1.165 12 1 98.69 94 LEU A O 1
ATOM 788 N N . THR A 1 95 ? -19.844 0.961 12.008 1 98.75 95 THR A N 1
ATOM 789 C CA . THR A 1 95 ? -20 1.117 10.562 1 98.75 95 THR A CA 1
ATOM 790 C C . THR A 1 95 ? -19.141 0.094 9.82 1 98.75 95 THR A C 1
ATOM 792 O O . THR A 1 95 ? -19.609 -0.54 8.875 1 98.75 95 THR A O 1
ATOM 795 N N . ASN A 1 96 ? -17.938 -0.097 10.281 1 98.62 96 ASN A N 1
ATOM 796 C CA . ASN A 1 96 ? -17.062 -1.071 9.641 1 98.62 96 ASN A CA 1
ATOM 797 C C . ASN A 1 96 ? -17.578 -2.494 9.812 1 98.62 96 ASN A C 1
ATOM 799 O O . ASN A 1 96 ? -17.562 -3.287 8.867 1 98.62 96 ASN A O 1
ATOM 803 N N . VAL A 1 97 ? -17.969 -2.818 10.992 1 98.69 97 VAL A N 1
ATOM 804 C CA . VAL A 1 97 ? -18.516 -4.145 11.266 1 98.69 97 VAL A CA 1
ATOM 805 C C . VAL A 1 97 ? -19.672 -4.434 10.312 1 98.69 97 VAL A C 1
ATOM 807 O O . VAL A 1 97 ? -19.75 -5.512 9.719 1 98.69 97 VAL A O 1
ATOM 810 N N . ILE A 1 98 ? -20.516 -3.469 10.18 1 98.62 98 ILE A N 1
ATOM 811 C CA . ILE A 1 98 ? -21.688 -3.627 9.312 1 98.62 98 ILE A CA 1
ATOM 812 C C . ILE A 1 98 ? -21.234 -3.697 7.855 1 98.62 98 ILE A C 1
ATOM 814 O O . ILE A 1 98 ? -21.656 -4.59 7.113 1 98.62 98 ILE A O 1
ATOM 818 N N . CYS A 1 99 ? -20.438 -2.773 7.391 1 98.5 99 CYS A N 1
ATOM 819 C CA . CYS A 1 99 ? -19.969 -2.74 6.00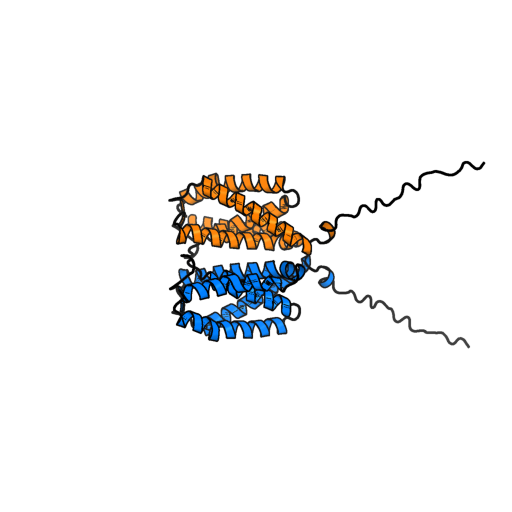8 1 98.5 99 CYS A CA 1
ATOM 820 C C . CYS A 1 99 ? -19.219 -4.016 5.656 1 98.5 99 CYS A C 1
ATOM 822 O O . CYS A 1 99 ? -19.406 -4.574 4.57 1 98.5 99 CYS A O 1
ATOM 824 N N . ASP A 1 100 ? -18.328 -4.52 6.574 1 98.5 100 ASP A N 1
ATOM 825 C CA . ASP A 1 100 ? -17.594 -5.758 6.336 1 98.5 100 ASP A CA 1
ATOM 826 C C . ASP A 1 100 ? -18.547 -6.953 6.266 1 98.5 100 ASP A C 1
ATOM 828 O O . ASP A 1 100 ? -18.328 -7.879 5.484 1 98.5 100 ASP A O 1
ATOM 832 N N . PHE A 1 101 ? -19.594 -6.902 7.094 1 98.31 101 PHE A N 1
ATOM 833 C CA . PHE A 1 101 ? -20.594 -7.957 7.055 1 98.31 101 PHE A CA 1
ATOM 834 C C . PHE A 1 101 ? -21.312 -7.973 5.715 1 98.31 101 PHE A C 1
ATOM 836 O O . PHE A 1 101 ? -21.453 -9.023 5.09 1 98.31 101 PHE A O 1
ATOM 843 N N . VAL A 1 102 ? -21.734 -6.816 5.332 1 98.25 102 VAL A N 1
ATOM 844 C CA . VAL A 1 102 ? -22.422 -6.699 4.051 1 98.25 102 VAL A CA 1
ATOM 845 C C . VAL A 1 102 ? -21.5 -7.145 2.922 1 98.25 102 VAL A C 1
ATOM 847 O O . VAL A 1 102 ? -21.922 -7.852 2.004 1 98.25 102 VAL A O 1
ATOM 850 N N . PHE A 1 103 ? -20.266 -6.738 2.945 1 98.06 103 PHE A N 1
ATOM 851 C CA . PHE A 1 103 ? -19.312 -7.145 1.918 1 98.06 103 PHE A CA 1
ATOM 852 C C . PHE A 1 103 ? -19.172 -8.656 1.879 1 98.06 103 PHE A C 1
ATOM 854 O O . PHE A 1 103 ? -19.312 -9.273 0.82 1 98.06 103 PHE A O 1
ATOM 861 N N . MET A 1 104 ? -18.938 -9.289 3.035 1 97.5 104 MET A N 1
ATOM 862 C CA . MET A 1 104 ? -18.594 -10.711 3.078 1 97.5 104 MET A CA 1
ATOM 863 C C . MET A 1 104 ? -19.812 -11.578 2.797 1 97.5 104 MET A C 1
ATOM 865 O O . MET A 1 104 ? -19.703 -12.625 2.156 1 97.5 104 MET A O 1
ATOM 869 N N . PHE A 1 105 ? -20.984 -11.117 3.16 1 97.69 105 PHE A N 1
ATOM 870 C CA . PHE A 1 105 ? -22.141 -12.023 3.133 1 97.69 105 PHE A CA 1
ATOM 871 C C . PHE A 1 105 ? -23.156 -11.57 2.088 1 97.69 105 PHE A C 1
ATOM 873 O O . PHE A 1 105 ? -24.219 -12.188 1.941 1 97.69 105 PHE A O 1
ATOM 880 N N . VAL A 1 106 ? -22.875 -10.539 1.37 1 97.06 106 VAL A N 1
ATOM 881 C CA . VAL A 1 106 ? -23.703 -10.141 0.246 1 97.06 106 VAL A CA 1
ATOM 882 C C . VAL A 1 106 ? -22.859 -9.992 -1.01 1 97.06 106 VAL A C 1
ATOM 884 O O . VAL A 1 106 ? -22.938 -10.805 -1.928 1 97.06 106 VAL A O 1
ATOM 887 N N . PHE A 1 107 ? -21.891 -9.055 -0.991 1 96.75 107 PHE A N 1
ATOM 888 C CA . PHE A 1 107 ? -21.125 -8.75 -2.186 1 96.75 107 PHE A CA 1
ATOM 889 C C . PHE A 1 107 ? -20.156 -9.883 -2.518 1 96.75 107 PHE A C 1
ATOM 891 O O . PHE A 1 107 ? -20.031 -10.273 -3.682 1 96.75 107 PHE A O 1
ATOM 898 N N . SER A 1 108 ? -19.5 -10.375 -1.512 1 95.94 108 SER A N 1
ATOM 899 C CA . SER A 1 108 ? -18.562 -11.461 -1.763 1 95.94 108 SER A CA 1
ATOM 900 C C . SER A 1 108 ? -19.281 -12.711 -2.252 1 95.94 108 SER A C 1
ATOM 902 O O . SER A 1 108 ? -18.75 -13.461 -3.08 1 95.94 108 SER A O 1
ATOM 904 N N . LEU A 1 109 ? -20.469 -12.984 -1.733 1 95.75 109 LEU A N 1
ATOM 905 C CA . LEU A 1 109 ? -21.281 -14.094 -2.236 1 95.75 109 LEU A CA 1
ATOM 906 C C . LEU A 1 109 ? -21.594 -13.898 -3.713 1 95.75 109 LEU A C 1
ATOM 908 O O . LEU A 1 109 ? -21.547 -14.852 -4.492 1 95.75 109 LEU A O 1
ATOM 912 N N . PHE A 1 110 ? -21.938 -12.734 -4.023 1 96.94 110 PHE A N 1
ATOM 913 C CA . PHE A 1 110 ? -22.234 -12.383 -5.41 1 96.94 110 PHE A CA 1
ATOM 914 C C . PHE A 1 110 ? -21.016 -12.625 -6.293 1 96.94 110 PHE A C 1
ATOM 916 O O . PHE A 1 110 ? -21.125 -13.203 -7.375 1 96.94 110 PHE A O 1
ATOM 923 N N . TYR A 1 111 ? -19.812 -12.219 -5.883 1 96.81 111 TYR A N 1
ATOM 924 C CA . TYR A 1 111 ? -18.578 -12.398 -6.648 1 96.81 111 TYR A CA 1
ATOM 925 C C . TYR A 1 111 ? -18.234 -13.875 -6.793 1 96.81 111 TYR A C 1
ATOM 927 O O . TYR A 1 111 ? -17.766 -14.305 -7.844 1 96.81 111 TYR A O 1
ATOM 935 N N . GLU A 1 112 ? -18.453 -14.57 -5.707 1 95.31 112 GLU A N 1
ATOM 936 C CA . GLU A 1 112 ? -18.234 -16.016 -5.773 1 95.31 112 GLU A CA 1
ATOM 937 C C . GLU A 1 112 ? -19.188 -16.672 -6.742 1 95.31 112 GLU A C 1
ATOM 939 O O . GLU A 1 112 ? -18.797 -17.531 -7.539 1 95.31 112 GLU A O 1
ATOM 944 N N . TRP A 1 113 ? -20.422 -16.234 -6.641 1 96 113 TRP A N 1
ATOM 945 C CA . TRP A 1 113 ? -21.438 -16.797 -7.52 1 96 113 TRP A CA 1
ATOM 946 C C . TRP A 1 113 ? -21.109 -16.516 -8.984 1 96 113 TRP A C 1
ATOM 948 O O . TRP A 1 113 ? -21.375 -17.344 -9.852 1 96 113 TRP A O 1
ATOM 958 N N . ARG A 1 114 ? -20.516 -15.383 -9.266 1 96.12 114 ARG A N 1
ATOM 959 C CA . ARG A 1 114 ? -20.141 -14.977 -10.625 1 96.12 114 ARG A CA 1
ATOM 960 C C . ARG A 1 114 ? -18.875 -15.68 -11.078 1 96.12 114 ARG A C 1
ATOM 962 O O . ARG A 1 114 ? -18.453 -15.523 -12.227 1 96.12 114 ARG A O 1
ATOM 969 N N . GLY A 1 115 ? -18.203 -16.344 -10.109 1 95 115 GLY A N 1
ATOM 970 C CA . GLY A 1 115 ? -17.078 -17.172 -10.484 1 95 115 GLY A CA 1
ATOM 971 C C . GLY A 1 115 ? -15.742 -16.453 -10.406 1 95 115 GLY A C 1
ATOM 972 O O . GLY A 1 115 ? -14.773 -16.828 -11.062 1 95 115 GLY A O 1
ATOM 973 N N . PHE A 1 116 ? -15.656 -15.398 -9.672 1 95 116 PHE A N 1
ATOM 974 C CA . PHE A 1 116 ? -14.406 -14.648 -9.594 1 95 116 PHE A CA 1
ATOM 975 C C . PHE A 1 116 ? -13.414 -15.344 -8.672 1 95 116 PHE A C 1
ATOM 977 O O . PHE A 1 116 ? -12.227 -15.43 -8.984 1 95 116 PHE A O 1
ATOM 984 N N . TYR A 1 117 ? -13.82 -15.789 -7.59 1 94 117 TYR A N 1
ATOM 985 C CA . TYR A 1 117 ? -12.977 -16.5 -6.629 1 94 117 TYR A CA 1
ATOM 986 C C . TYR A 1 117 ? -13.805 -17.438 -5.762 1 94 117 TYR A C 1
ATOM 988 O O . TYR A 1 117 ? -15.039 -17.422 -5.832 1 94 117 TYR A O 1
ATOM 996 N N . SER A 1 118 ? -13.172 -18.328 -4.984 1 94.75 118 SER A N 1
ATOM 997 C CA . SER A 1 118 ? -13.82 -19.203 -4.02 1 94.75 118 SER A CA 1
ATOM 998 C C . SER A 1 118 ? -13.023 -19.281 -2.721 1 94.75 118 SER A C 1
ATOM 1000 O O . SER A 1 118 ? -11.812 -19.062 -2.715 1 94.75 118 SER A O 1
ATOM 1002 N N . PHE A 1 119 ? -13.758 -19.531 -1.711 1 93.06 119 PHE A N 1
ATOM 1003 C CA . PHE A 1 119 ? -13.148 -19.781 -0.409 1 93.06 119 PHE A CA 1
ATOM 1004 C C . PHE A 1 119 ? -13.023 -21.281 -0.163 1 93.06 119 PHE A C 1
ATOM 1006 O O . PHE A 1 119 ? -14 -22.016 -0.267 1 93.06 119 PHE A O 1
ATOM 1013 N N . VAL A 1 120 ? -11.922 -21.797 0.166 1 90.69 120 VAL A N 1
ATOM 1014 C CA . VAL A 1 120 ? -11.719 -23.234 0.259 1 90.69 120 VAL A CA 1
ATOM 1015 C C . VAL A 1 120 ? -11.414 -23.625 1.705 1 90.69 120 VAL A C 1
ATOM 1017 O O . VAL A 1 120 ? -12.125 -24.438 2.297 1 90.69 120 VAL A O 1
ATOM 1020 N N . ASP A 1 121 ? -10.438 -23.25 2.32 1 86.38 121 ASP A N 1
ATOM 1021 C CA . ASP A 1 121 ? -9.992 -23.781 3.605 1 86.38 121 ASP A CA 1
ATOM 1022 C C . ASP A 1 121 ? -10.281 -22.797 4.738 1 86.38 121 ASP A C 1
ATOM 1024 O O . ASP A 1 121 ? -9.867 -23.016 5.875 1 86.38 121 ASP A O 1
ATOM 1028 N N . ARG A 1 122 ? -10.914 -21.812 4.488 1 89.56 122 ARG A N 1
ATOM 1029 C CA . ARG A 1 122 ? -11.281 -20.844 5.523 1 89.56 122 ARG A CA 1
ATOM 1030 C C . ARG A 1 122 ? -12.703 -20.328 5.316 1 89.56 122 ARG A C 1
ATOM 1032 O O . ARG A 1 122 ? -13.062 -19.922 4.207 1 89.56 122 ARG A O 1
ATOM 1039 N N . SER A 1 123 ? -13.461 -20.391 6.457 1 92.62 123 SER A N 1
ATOM 1040 C CA . SER A 1 123 ? -14.852 -19.953 6.355 1 92.62 123 SER A CA 1
ATOM 1041 C C . SER A 1 123 ? -14.945 -18.453 6.141 1 92.62 123 SER A C 1
ATOM 1043 O O . SER A 1 123 ? -14.047 -17.703 6.512 1 92.62 123 SER A O 1
ATOM 1045 N N . ARG A 1 124 ? -16.062 -18.062 5.59 1 93.88 124 ARG A N 1
ATOM 1046 C CA . ARG A 1 124 ? -16.359 -16.656 5.359 1 93.88 124 ARG A CA 1
ATOM 1047 C C . ARG A 1 124 ? -16.375 -15.867 6.668 1 93.88 124 ARG A C 1
ATOM 1049 O O . ARG A 1 124 ? -15.945 -14.711 6.703 1 93.88 124 ARG A O 1
ATOM 1056 N N . PHE A 1 125 ? -16.812 -16.516 7.66 1 95.69 125 PHE A N 1
ATOM 1057 C CA . PHE A 1 125 ? -16.922 -15.859 8.953 1 95.69 125 PHE A CA 1
ATOM 1058 C C . PHE A 1 125 ? -15.539 -15.438 9.469 1 95.69 125 PHE A C 1
ATOM 1060 O O . PHE A 1 125 ? -15.375 -14.336 9.984 1 95.69 125 PHE A O 1
ATOM 1067 N N . TRP A 1 126 ? -14.562 -16.266 9.297 1 95.56 126 TRP A N 1
ATOM 1068 C CA . TRP A 1 126 ? -13.242 -15.953 9.836 1 95.56 126 TRP A CA 1
ATOM 1069 C C . TRP A 1 126 ? -12.547 -14.898 8.984 1 95.56 126 TRP A C 1
ATOM 1071 O O . TRP A 1 126 ? -11.758 -14.102 9.5 1 95.56 126 TRP A O 1
ATOM 1081 N N . ILE A 1 127 ? -12.844 -14.922 7.707 1 96.12 127 ILE A N 1
ATOM 1082 C CA . ILE A 1 127 ? -12.328 -13.844 6.863 1 96.12 127 ILE A CA 1
ATOM 1083 C C . ILE A 1 127 ? -12.969 -12.516 7.27 1 96.12 127 ILE A C 1
ATOM 1085 O O . ILE A 1 127 ? -12.289 -11.492 7.348 1 96.12 127 ILE A O 1
ATOM 1089 N N . TYR A 1 128 ? -14.289 -12.617 7.555 1 97.62 128 TYR A N 1
ATOM 1090 C CA . TYR A 1 128 ? -15.008 -11.453 8.055 1 97.62 128 TYR A CA 1
ATOM 1091 C C . TYR A 1 128 ? -14.359 -10.914 9.328 1 97.62 128 TYR A C 1
ATOM 1093 O O . TYR A 1 128 ? -14.125 -9.711 9.453 1 97.62 128 TYR A O 1
ATOM 1101 N N . VAL A 1 129 ? -13.984 -11.758 10.25 1 98.19 129 VAL A N 1
ATOM 1102 C CA . VAL A 1 129 ? -13.344 -11.375 11.508 1 98.19 129 VAL A CA 1
ATOM 1103 C C . VAL A 1 129 ? -11.992 -10.719 11.219 1 98.19 129 VAL A C 1
ATOM 1105 O O . VAL A 1 129 ? -11.641 -9.719 11.844 1 98.19 129 VAL A O 1
ATOM 1108 N N . ASP A 1 130 ? -11.25 -11.25 10.281 1 97.44 130 ASP A N 1
ATOM 1109 C CA . ASP A 1 130 ? -9.961 -10.664 9.898 1 97.44 130 ASP A CA 1
ATOM 1110 C C . ASP A 1 130 ? -10.133 -9.227 9.422 1 97.44 130 ASP A C 1
ATOM 1112 O O . ASP A 1 130 ? -9.344 -8.352 9.781 1 97.44 130 ASP A O 1
ATOM 1116 N N . LEU A 1 131 ? -11.188 -9.008 8.57 1 97.94 131 LEU A N 1
ATOM 1117 C CA . LEU A 1 131 ? -11.422 -7.68 8.023 1 97.94 131 LEU A CA 1
ATOM 1118 C C . LEU A 1 131 ? -11.766 -6.688 9.125 1 97.94 131 LEU A C 1
ATOM 1120 O O . LEU A 1 131 ? -11.266 -5.559 9.133 1 97.94 131 LEU A O 1
ATOM 1124 N N . VAL A 1 132 ? -12.555 -7.117 10.07 1 98.5 132 VAL A N 1
ATOM 1125 C CA . VAL A 1 132 ? -12.945 -6.262 11.188 1 98.5 132 VAL A CA 1
ATOM 1126 C C . VAL A 1 132 ? -11.719 -5.922 12.031 1 98.5 132 VAL A C 1
ATOM 1128 O O . VAL A 1 132 ? -11.539 -4.773 12.445 1 98.5 132 VAL A O 1
ATOM 1131 N N . LEU A 1 133 ? -10.883 -6.891 12.258 1 98.44 133 LEU A N 1
ATOM 1132 C CA . LEU A 1 133 ? -9.672 -6.656 13.039 1 98.44 133 LEU A CA 1
ATOM 1133 C C . LEU A 1 133 ? -8.75 -5.664 12.328 1 98.44 133 LEU A C 1
ATOM 1135 O O . LEU A 1 133 ? -8.164 -4.789 12.969 1 98.44 133 LEU A O 1
ATOM 1139 N N . LEU A 1 134 ? -8.68 -5.797 11.031 1 98.44 134 LEU A N 1
ATOM 1140 C CA . LEU A 1 134 ? -7.844 -4.887 10.258 1 98.44 134 LEU A CA 1
ATOM 1141 C C . LEU A 1 134 ? -8.367 -3.455 10.359 1 98.44 134 LEU A C 1
ATOM 1143 O O . LEU A 1 134 ? -7.586 -2.502 10.305 1 98.44 134 LEU A O 1
ATOM 1147 N N . SER A 1 135 ? -9.664 -3.377 10.523 1 98.62 135 SER A N 1
ATOM 1148 C CA . SER A 1 135 ? -10.25 -2.043 10.633 1 98.62 135 SER A CA 1
ATOM 1149 C C . SER A 1 135 ? -9.773 -1.333 11.898 1 98.62 135 SER A C 1
ATOM 1151 O O . SER A 1 135 ? -9.656 -0.106 11.922 1 98.62 135 SER A O 1
ATOM 1153 N N . VAL A 1 136 ? -9.508 -2.072 12.953 1 98.69 136 VAL A N 1
ATOM 1154 C CA . VAL A 1 136 ? -8.977 -1.49 14.188 1 98.69 136 VAL A CA 1
ATOM 1155 C C . VAL A 1 136 ? -7.555 -0.992 13.953 1 98.69 136 VAL A C 1
ATOM 1157 O O . VAL A 1 136 ? -7.184 0.089 14.414 1 98.69 136 VAL A O 1
ATOM 1160 N N . VAL A 1 137 ? -6.805 -1.703 13.203 1 98.69 137 VAL A N 1
ATOM 1161 C CA . VAL A 1 137 ? -5.422 -1.357 12.891 1 98.69 137 VAL A CA 1
ATOM 1162 C C . VAL A 1 137 ? -5.375 -0.054 12.102 1 98.69 137 VAL A C 1
ATOM 1164 O O . VAL A 1 137 ? -4.621 0.86 12.438 1 98.69 137 VAL A O 1
ATOM 1167 N N . ILE A 1 138 ? -6.215 0.07 11.062 1 98.75 138 ILE A N 1
ATOM 1168 C CA . ILE A 1 138 ? -6.129 1.248 10.211 1 98.75 138 ILE A CA 1
ATOM 1169 C C . ILE A 1 138 ? -6.684 2.463 10.945 1 98.75 138 ILE A C 1
ATOM 1171 O O . ILE A 1 138 ? -6.266 3.596 10.695 1 98.75 138 ILE A O 1
ATOM 1175 N N . TYR A 1 139 ? -7.605 2.24 11.898 1 98.81 139 TYR A N 1
ATOM 1176 C CA . TYR A 1 139 ? -8.039 3.359 12.727 1 98.81 139 TYR A CA 1
ATOM 1177 C C . TYR A 1 139 ? -6.891 3.887 13.578 1 98.81 139 TYR A C 1
ATOM 1179 O O . TYR A 1 139 ? -6.719 5.102 13.711 1 98.81 139 TYR A O 1
ATOM 1187 N N . GLY A 1 140 ? -6.141 2.953 14.172 1 98.62 140 GLY A N 1
ATOM 1188 C CA . GLY A 1 140 ? -4.965 3.357 14.93 1 98.62 140 GLY A CA 1
ATOM 1189 C C . GLY A 1 140 ? -3.959 4.133 14.102 1 98.62 140 GLY A C 1
ATOM 1190 O O . GLY A 1 140 ? -3.404 5.133 14.562 1 98.62 140 GLY A O 1
ATOM 1191 N N . TYR A 1 141 ? -3.775 3.691 12.891 1 98.62 141 TYR A N 1
ATOM 1192 C CA . TYR A 1 141 ? -2.875 4.402 11.992 1 98.62 141 TYR A CA 1
ATOM 1193 C C . TYR A 1 141 ? -3.377 5.816 11.719 1 98.62 141 TYR A C 1
ATOM 1195 O O . TYR A 1 141 ? -2.596 6.77 11.727 1 98.62 141 TYR A O 1
ATOM 1203 N N . GLN A 1 142 ? -4.652 5.922 11.461 1 98.56 142 GLN A N 1
ATOM 1204 C CA . GLN A 1 142 ? -5.219 7.238 11.188 1 98.56 142 GLN A CA 1
ATOM 1205 C C . GLN A 1 142 ? -5.086 8.156 12.398 1 98.56 142 GLN A C 1
ATOM 1207 O O . GLN A 1 142 ? -4.758 9.336 12.258 1 98.56 142 GLN A O 1
ATOM 1212 N N . GLN A 1 143 ? -5.34 7.602 13.594 1 97.75 143 GLN A N 1
ATOM 1213 C CA . GLN A 1 143 ? -5.168 8.391 14.812 1 97.75 143 GLN A CA 1
ATOM 1214 C C . GLN A 1 143 ? -3.73 8.883 14.945 1 97.75 143 GLN A C 1
ATOM 1216 O O . GLN A 1 143 ? -3.5 10.039 15.312 1 97.75 143 GLN A O 1
ATOM 1221 N N . TRP A 1 144 ? -2.822 8.008 14.664 1 97.56 144 TRP A N 1
ATOM 1222 C CA . TRP A 1 144 ? -1.403 8.352 14.719 1 97.56 144 TRP A CA 1
ATOM 1223 C C . TRP A 1 144 ? -1.058 9.422 13.695 1 97.56 144 TRP A C 1
ATOM 1225 O O . TRP A 1 144 ? -0.321 10.367 13.992 1 97.56 144 TRP A O 1
ATOM 1235 N N . GLN A 1 145 ? -1.635 9.359 12.555 1 97.31 145 GLN A N 1
ATOM 1236 C CA . GLN A 1 145 ? -1.385 10.297 11.469 1 97.31 145 GLN A CA 1
ATOM 1237 C C . GLN A 1 145 ? -2 11.664 11.773 1 97.31 145 GLN A C 1
ATOM 1239 O O . GLN A 1 145 ? -1.492 12.695 11.32 1 97.31 145 GLN A O 1
ATOM 1244 N N . GLU A 1 146 ? -3.09 11.648 12.5 1 96.44 146 GLU A N 1
ATOM 1245 C CA . GLU A 1 146 ? -3.805 12.883 12.828 1 96.44 146 GLU A CA 1
ATOM 1246 C C . GLU A 1 146 ? -2.91 13.852 13.594 1 96.44 146 GLU A C 1
ATOM 1248 O O . GLU A 1 146 ? -3.125 15.062 13.562 1 96.44 146 GLU A O 1
ATOM 1253 N N . LYS A 1 147 ? -1.945 13.359 14.203 1 94.88 147 LYS A N 1
ATOM 1254 C CA . LYS A 1 147 ? -1.069 14.195 15.016 1 94.88 147 LYS A CA 1
ATOM 1255 C C . LYS A 1 147 ? -0.322 15.211 14.156 1 94.88 147 LYS A C 1
ATOM 1257 O O . LYS A 1 147 ? 0.043 16.297 14.633 1 94.88 147 LYS A O 1
ATOM 1262 N N . ILE A 1 148 ? -0.167 14.906 12.906 1 93.88 148 ILE A N 1
ATOM 1263 C CA . ILE A 1 148 ? 0.524 15.852 12.039 1 93.88 148 ILE A CA 1
ATOM 1264 C C . ILE A 1 148 ? -0.484 16.547 11.125 1 93.88 148 ILE A C 1
ATOM 1266 O O . ILE A 1 148 ? -0.239 17.656 10.648 1 93.88 148 ILE A O 1
ATOM 1270 N N . MET A 1 149 ? -1.545 15.938 10.914 1 92.5 149 MET A N 1
ATOM 1271 C CA . MET A 1 149 ? -2.531 16.5 9.992 1 92.5 149 MET A CA 1
ATOM 1272 C C . MET A 1 149 ? -3.412 17.516 10.695 1 92.5 149 MET A C 1
ATOM 1274 O O . MET A 1 149 ? -3.918 18.453 10.07 1 92.5 149 MET A O 1
ATOM 1278 N N . ASN A 1 150 ? -3.596 17.281 11.922 1 86.56 150 ASN A N 1
ATOM 1279 C CA . ASN A 1 150 ? -4.43 18.125 12.766 1 86.56 150 ASN A CA 1
ATOM 1280 C C . ASN A 1 150 ? -3.799 18.344 14.141 1 86.56 150 ASN A C 1
ATOM 1282 O O . ASN A 1 150 ? -4.312 17.844 15.148 1 86.56 150 ASN A O 1
ATOM 1286 N N . PRO A 1 151 ? -2.797 19.125 14.156 1 76.19 151 PRO A N 1
ATOM 1287 C CA . PRO A 1 151 ? -2.039 19.266 15.406 1 76.19 151 PRO A CA 1
ATOM 1288 C C . PRO A 1 151 ? -2.854 19.906 16.516 1 76.19 151 PRO A C 1
ATOM 1290 O O . PRO A 1 151 ? -2.596 19.672 17.703 1 76.19 151 PRO A O 1
ATOM 1293 N N . ASP A 1 152 ? -3.734 20.734 16.281 1 71.69 152 ASP A N 1
ATOM 1294 C CA . ASP A 1 152 ? -4.512 21.438 17.312 1 71.69 152 ASP A CA 1
ATOM 1295 C C . ASP A 1 152 ? -5.441 20.453 18.031 1 71.69 152 ASP A C 1
ATOM 1297 O O . ASP A 1 152 ? -5.809 20.688 19.188 1 71.69 152 ASP A O 1
ATOM 1301 N N . ALA A 1 153 ? -5.781 19.531 17.453 1 60.94 153 ALA A N 1
ATOM 1302 C CA . ALA A 1 153 ? -6.676 18.578 18.109 1 60.94 153 ALA A CA 1
ATOM 1303 C C . ALA A 1 153 ? -5.93 17.734 19.141 1 60.94 153 ALA A C 1
ATOM 1305 O O . ALA A 1 153 ? -6.527 17.234 20.078 1 60.94 153 ALA A O 1
ATOM 1306 N N . ALA A 1 154 ? -4.703 17.547 19 1 54.81 154 ALA A N 1
ATOM 1307 C CA . ALA A 1 154 ? -3.914 16.688 19.891 1 54.81 154 ALA A CA 1
ATOM 1308 C C . ALA A 1 154 ? -3.564 17.422 21.188 1 54.81 154 ALA A C 1
ATOM 1310 O O . ALA A 1 154 ? -3.121 16.812 22.156 1 54.81 154 ALA A O 1
ATOM 1311 N N . THR A 1 155 ? -3.521 18.734 21.172 1 50.91 155 THR A N 1
ATOM 1312 C CA . THR A 1 155 ? -3.162 19.484 22.375 1 50.91 155 THR A CA 1
ATOM 1313 C C . THR A 1 155 ? -4.34 19.562 23.328 1 50.91 155 THR A C 1
ATOM 1315 O O . THR A 1 155 ? -5.418 20.031 22.969 1 50.91 155 THR A O 1
ATOM 1318 N N . PRO A 1 156 ? -4.285 18.719 24.359 1 48.97 156 PRO A N 1
ATOM 1319 C CA . PRO A 1 156 ? -5.344 18.875 25.359 1 48.97 156 PRO A CA 1
ATOM 1320 C C . PRO A 1 156 ? -5.641 20.344 25.672 1 48.97 156 PRO A C 1
ATOM 1322 O O . PRO A 1 156 ? -4.711 21.141 25.844 1 48.97 156 PRO A O 1
ATOM 1325 N N . ARG A 1 157 ? -6.785 20.875 25.016 1 49.5 157 ARG A N 1
ATOM 1326 C CA . ARG A 1 157 ? -7.188 22.219 25.438 1 49.5 157 ARG A CA 1
ATOM 1327 C C . ARG A 1 157 ? -6.938 22.438 26.922 1 49.5 157 ARG A C 1
ATOM 1329 O O . ARG A 1 157 ? -7.441 21.688 27.766 1 49.5 157 ARG A O 1
ATOM 1336 N N . ARG A 1 158 ? -5.785 22.859 27.25 1 47.34 158 ARG A N 1
ATOM 1337 C CA . ARG A 1 158 ? -5.633 23.328 28.625 1 47.34 158 ARG A CA 1
ATOM 1338 C C . ARG A 1 158 ? -6.777 24.266 29 1 47.34 158 ARG A C 1
ATOM 1340 O O . ARG A 1 158 ? -6.977 25.297 28.375 1 47.34 158 ARG A O 1
ATOM 1347 N N . SER A 1 159 ? -7.871 23.625 29.359 1 45.16 159 SER A N 1
ATOM 1348 C CA . SER A 1 159 ? -8.867 24.484 29.969 1 45.16 159 SER A CA 1
ATOM 1349 C C . SER A 1 159 ? -8.211 25.578 30.812 1 45.16 159 SER A C 1
ATOM 1351 O O . SER A 1 159 ? -7.457 25.266 31.75 1 45.16 159 SER A O 1
ATOM 1353 N N . SER A 1 160 ? -7.703 26.516 30.172 1 45.56 160 SER A N 1
ATOM 1354 C CA . SER A 1 160 ? -7.375 27.641 31.047 1 45.56 160 SER A CA 1
ATOM 1355 C C . SER A 1 160 ? -8.461 27.875 32.094 1 45.56 160 SER A C 1
ATOM 1357 O O . SER A 1 160 ? -9.438 28.594 31.812 1 45.56 160 SER A O 1
ATOM 1359 N N . SER A 1 161 ? -9.047 26.828 32.531 1 45.47 161 SER A N 1
ATOM 1360 C CA . SER A 1 161 ? -9.938 27.078 33.688 1 45.47 161 SER A CA 1
ATOM 1361 C C . SER A 1 161 ? -9.25 27.906 34.75 1 45.47 161 SER A C 1
ATOM 1363 O O . SER A 1 161 ? -9.711 27.969 35.875 1 45.47 161 SER A O 1
ATOM 1365 N N . GLY A 1 162 ? -8.008 28.406 34.375 1 42.06 162 GLY A N 1
ATOM 1366 C CA . GLY A 1 162 ? -7.52 29.219 35.5 1 42.06 162 GLY A CA 1
ATOM 1367 C C . GLY A 1 162 ? -8.43 30.375 35.812 1 42.06 162 GLY A C 1
ATOM 1368 O O . GLY A 1 162 ? -7.961 31.438 36.25 1 42.06 162 GLY A O 1
ATOM 1369 N N . GLY A 1 163 ? -9.633 30.406 35.125 1 42.12 163 GLY A N 1
ATOM 1370 C CA . GLY A 1 163 ? -10.422 31.469 35.75 1 42.12 163 GLY A CA 1
ATOM 1371 C C . GLY A 1 163 ? -10.586 31.297 37.25 1 42.12 163 GLY A C 1
ATOM 1372 O O . GLY A 1 163 ? -11.289 30.391 37.719 1 42.12 163 GLY A O 1
ATOM 1373 N N . GLY A 1 164 ? -9.445 31.359 37.969 1 39.97 164 GLY A N 1
ATOM 1374 C CA . GLY A 1 164 ? -9.531 31.469 39.438 1 39.97 164 GLY A CA 1
ATOM 1375 C C . GLY A 1 164 ? -10.758 32.219 39.906 1 39.97 164 GLY A C 1
ATOM 1376 O O . GLY A 1 164 ? -11.195 33.188 39.25 1 39.97 164 GLY A O 1
ATOM 1377 N N . LEU A 1 165 ? -11.75 31.453 40.375 1 40.19 165 LEU A N 1
ATOM 1378 C CA . LEU A 1 165 ? -12.883 31.891 41.188 1 40.19 165 LEU A CA 1
ATOM 1379 C C . LEU A 1 165 ? -12.508 33.062 42.094 1 40.19 165 LEU A C 1
ATOM 1381 O O . LEU A 1 165 ? -11.836 32.906 43.094 1 40.19 165 LEU A O 1
ATOM 1385 N N . GLU A 1 166 ? -11.797 34.062 41.594 1 36.88 166 GLU A N 1
ATOM 1386 C CA . GLU A 1 166 ? -11.727 35.25 42.438 1 36.88 166 GLU A CA 1
ATOM 1387 C C . GLU A 1 166 ? -13.109 35.656 42.938 1 36.88 166 GLU A C 1
ATOM 1389 O O . GLU A 1 166 ? -13.93 36.188 42.188 1 36.88 166 GLU A O 1
ATOM 1394 N N . TRP A 1 167 ? -13.812 34.688 43.688 1 40.28 167 TRP A N 1
ATOM 1395 C CA . TRP A 1 167 ? -15 34.969 44.469 1 40.28 167 TRP A CA 1
ATOM 1396 C C . TRP A 1 167 ? -14.891 36.344 45.156 1 40.28 167 TRP A C 1
ATOM 1398 O O . TRP A 1 167 ? -13.805 36.75 45.594 1 40.28 167 TRP A O 1
ATOM 1408 N N . GLY A 1 168 ? -15.781 37.344 44.75 1 38.34 168 GLY A N 1
ATOM 1409 C CA . GLY A 1 168 ? -16.188 38.688 45.156 1 38.34 168 GLY A CA 1
ATOM 1410 C C . GLY A 1 168 ? -16.25 38.875 46.656 1 38.34 168 GLY A C 1
ATOM 1411 O O . GLY A 1 168 ? -17.297 38.625 47.25 1 38.34 168 GLY A O 1
ATOM 1412 N N . ILE A 1 169 ? -15.273 38.312 47.438 1 39.94 169 ILE A N 1
ATOM 1413 C CA . ILE A 1 169 ? -15.289 38.688 48.844 1 39.94 169 ILE A CA 1
ATOM 1414 C C . ILE A 1 169 ? -15.344 40.219 48.938 1 39.94 169 ILE A C 1
ATOM 1416 O O . ILE A 1 169 ? -14.32 40.906 48.781 1 39.94 169 ILE A O 1
ATOM 1420 N N . ARG A 1 170 ? -16.203 40.844 48.156 1 39.12 170 ARG A N 1
ATOM 1421 C CA . ARG A 1 170 ? -16.469 42.25 48.5 1 39.12 170 ARG A CA 1
ATOM 1422 C C . ARG A 1 170 ? -16.766 42.406 49.969 1 39.12 170 ARG A C 1
ATOM 1424 O O . ARG A 1 170 ? -17.719 41.812 50.5 1 39.12 170 ARG A O 1
ATOM 1431 N N . ARG A 1 171 ? -15.758 42.562 50.781 1 37.62 171 ARG A N 1
ATOM 1432 C CA . ARG A 1 171 ? -15.852 43.031 52.156 1 37.62 171 ARG A CA 1
ATOM 1433 C C . ARG A 1 171 ? -16.906 44.125 52.281 1 37.62 171 ARG A C 1
ATOM 1435 O O . ARG A 1 171 ? -16.812 45.156 51.594 1 37.62 171 ARG A O 1
ATOM 1442 N N . LYS A 1 172 ? -18.172 43.719 52.406 1 39.81 172 LYS A N 1
ATOM 1443 C CA . LYS A 1 172 ? -19.156 44.688 52.875 1 39.81 172 LYS A CA 1
ATOM 1444 C C . LYS A 1 172 ? -18.609 45.531 54.031 1 39.81 172 LYS A C 1
ATOM 1446 O O . LYS A 1 172 ? -18.453 45.062 55.156 1 39.81 172 LYS A O 1
ATOM 1451 N N . ALA A 1 173 ? -17.5 46.156 53.875 1 37.53 173 ALA A N 1
ATOM 1452 C CA . ALA A 1 173 ? -17.078 47.125 54.875 1 37.53 173 ALA A CA 1
ATOM 1453 C C . ALA A 1 173 ? -18.156 48.188 55.094 1 37.53 173 ALA A C 1
ATOM 1455 O O . ALA A 1 173 ? -17.969 49.125 55.875 1 37.53 173 ALA A O 1
ATOM 1456 N N . ARG A 1 174 ? -19.547 47.969 54.969 1 28.86 174 ARG A N 1
ATOM 1457 C CA . ARG A 1 174 ? -20.219 49 55.781 1 28.86 174 ARG A CA 1
ATOM 1458 C C . ARG A 1 174 ? -20.125 48.656 57.281 1 28.86 174 ARG A C 1
ATOM 1460 O O . ARG A 1 174 ? -20.141 47.5 57.656 1 28.86 174 ARG A O 1
ATOM 1467 N N . MET B 1 1 ? 20.703 -21.234 5.305 1 83.62 1 MET B N 1
ATOM 1468 C CA . MET B 1 1 ? 20.734 -20.438 6.527 1 83.62 1 MET B CA 1
ATOM 1469 C C . MET B 1 1 ? 21.094 -18.984 6.219 1 83.62 1 MET B C 1
ATOM 1471 O O . MET B 1 1 ? 20.359 -18.062 6.617 1 83.62 1 MET B O 1
ATOM 1475 N N . LEU B 1 2 ? 22.125 -18.703 5.398 1 92.38 2 LEU B N 1
ATOM 1476 C CA . LEU B 1 2 ? 22.578 -17.359 5.109 1 92.38 2 LEU B CA 1
ATOM 1477 C C . LEU B 1 2 ? 21.547 -16.578 4.309 1 92.38 2 LEU B C 1
ATOM 1479 O O . LEU B 1 2 ? 21.266 -15.422 4.605 1 92.38 2 LEU B O 1
ATOM 1483 N N . ASN B 1 3 ? 20.953 -17.203 3.363 1 93.88 3 ASN B N 1
ATOM 1484 C CA . ASN B 1 3 ? 19.938 -16.547 2.553 1 93.88 3 ASN B CA 1
ATOM 1485 C C . ASN B 1 3 ? 18.75 -16.094 3.398 1 93.88 3 ASN B C 1
ATOM 1487 O O . ASN B 1 3 ? 18.188 -15.023 3.176 1 93.88 3 ASN B O 1
ATOM 1491 N N . HIS B 1 4 ? 18.344 -16.906 4.363 1 93.56 4 HIS B N 1
ATOM 1492 C CA . HIS B 1 4 ? 17.25 -16.531 5.262 1 93.56 4 HIS B CA 1
ATOM 1493 C C . HIS B 1 4 ? 17.609 -15.32 6.102 1 93.56 4 HIS B C 1
ATOM 1495 O O . HIS B 1 4 ? 16.797 -14.414 6.285 1 93.56 4 HIS B O 1
ATOM 1501 N N . ALA B 1 5 ? 18.828 -15.367 6.543 1 95.56 5 ALA B N 1
ATOM 1502 C CA . ALA B 1 5 ? 19.297 -14.234 7.332 1 95.56 5 ALA B CA 1
ATOM 1503 C C . ALA B 1 5 ? 19.297 -12.953 6.5 1 95.56 5 ALA B C 1
ATOM 1505 O O . ALA B 1 5 ? 18.875 -11.898 6.973 1 95.56 5 ALA B O 1
ATOM 1506 N N . ILE B 1 6 ? 19.75 -13.055 5.27 1 96.69 6 ILE B N 1
ATOM 1507 C CA . ILE B 1 6 ? 19.828 -11.906 4.375 1 96.69 6 ILE B CA 1
ATOM 1508 C C . ILE B 1 6 ? 18.422 -11.352 4.129 1 96.69 6 ILE B C 1
ATOM 1510 O O . ILE B 1 6 ? 18.219 -10.133 4.16 1 96.69 6 ILE B O 1
ATOM 1514 N N . MET B 1 7 ? 17.469 -12.195 3.912 1 96.25 7 MET B N 1
ATOM 1515 C CA . MET B 1 7 ? 16.094 -11.742 3.656 1 96.25 7 MET B CA 1
ATOM 1516 C C . MET B 1 7 ? 15.508 -11.07 4.887 1 96.25 7 MET B C 1
ATOM 1518 O O . MET B 1 7 ? 14.875 -10.016 4.781 1 96.25 7 MET B O 1
ATOM 1522 N N . TRP B 1 8 ? 15.797 -11.633 6.07 1 95.5 8 TRP B N 1
ATOM 1523 C CA . TRP B 1 8 ? 15.273 -11.047 7.297 1 95.5 8 TRP B CA 1
ATOM 1524 C C . TRP B 1 8 ? 15.938 -9.703 7.582 1 95.5 8 TRP B C 1
ATOM 1526 O O . TRP B 1 8 ? 15.281 -8.758 8.023 1 95.5 8 TRP B O 1
ATOM 1536 N N . ILE B 1 9 ? 17.172 -9.633 7.355 1 97.31 9 ILE B N 1
ATOM 1537 C CA . ILE B 1 9 ? 17.906 -8.383 7.543 1 97.31 9 ILE B CA 1
ATOM 1538 C C . ILE B 1 9 ? 17.359 -7.324 6.582 1 97.31 9 ILE B C 1
ATOM 1540 O O . ILE B 1 9 ? 17.109 -6.184 6.984 1 97.31 9 ILE B O 1
ATOM 1544 N N . THR B 1 10 ? 17.172 -7.711 5.312 1 97.44 10 THR B N 1
ATOM 1545 C CA . THR B 1 10 ? 16.656 -6.797 4.301 1 97.44 10 THR B CA 1
ATOM 1546 C C . THR B 1 10 ? 15.273 -6.285 4.688 1 97.44 10 THR B C 1
ATOM 1548 O O . THR B 1 10 ? 14.945 -5.125 4.438 1 97.44 10 THR B O 1
ATOM 1551 N N . LEU B 1 11 ? 14.531 -7.125 5.387 1 96.81 11 LEU B N 1
ATOM 1552 C CA . LEU B 1 11 ? 13.156 -6.789 5.75 1 96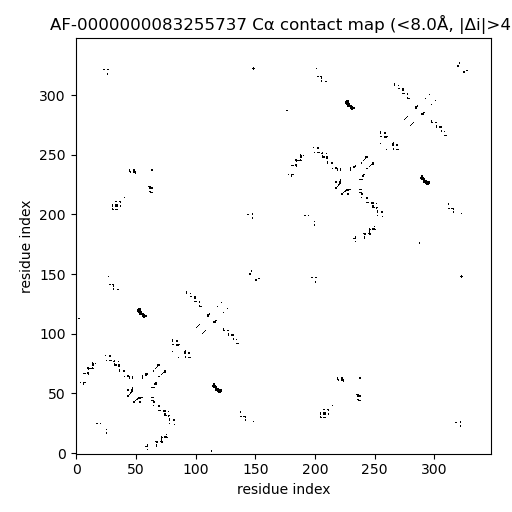.81 11 LEU B CA 1
ATOM 1553 C C . LEU B 1 11 ? 13.125 -5.938 7.016 1 96.81 11 LEU B C 1
ATOM 1555 O O . LEU B 1 11 ? 12.422 -4.926 7.066 1 96.81 11 LEU B O 1
ATOM 1559 N N . LEU B 1 12 ? 13.938 -6.266 8.047 1 97.56 12 LEU B N 1
ATOM 1560 C CA . LEU B 1 12 ? 13.719 -5.738 9.391 1 97.56 12 LEU B CA 1
ATOM 1561 C C . LEU B 1 12 ? 14.625 -4.539 9.656 1 97.56 12 LEU B C 1
ATOM 1563 O O . LEU B 1 12 ? 14.234 -3.605 10.359 1 97.56 12 LEU B O 1
ATOM 1567 N N . VAL B 1 13 ? 15.797 -4.508 9.133 1 97.94 13 VAL B N 1
ATOM 1568 C CA . VAL B 1 13 ? 16.781 -3.488 9.445 1 97.94 13 VAL B CA 1
ATOM 1569 C C . VAL B 1 13 ? 16.25 -2.109 9.078 1 97.94 13 VAL B C 1
ATOM 1571 O O . VAL B 1 13 ? 16.391 -1.154 9.844 1 97.94 13 VAL B O 1
ATOM 1574 N N . PRO B 1 14 ? 15.648 -1.956 7.922 1 98.19 14 PRO B N 1
ATOM 1575 C CA . PRO B 1 14 ? 15.109 -0.633 7.602 1 98.19 14 PRO B CA 1
ATOM 1576 C C . PRO B 1 14 ? 14.102 -0.141 8.633 1 98.19 14 PRO B C 1
ATOM 1578 O O . PRO B 1 14 ? 14.133 1.026 9.031 1 98.19 14 PRO B O 1
ATOM 1581 N N . TRP B 1 15 ? 13.273 -0.973 9.094 1 97.94 15 TRP B N 1
ATOM 1582 C CA . TRP B 1 15 ? 12.289 -0.587 10.102 1 97.94 15 TRP B CA 1
ATOM 1583 C C . TRP B 1 15 ? 12.961 -0.205 11.414 1 97.94 15 TRP B C 1
ATOM 1585 O O . TRP B 1 15 ? 12.578 0.774 12.055 1 97.94 15 TRP B O 1
ATOM 1595 N N . LEU B 1 16 ? 13.898 -0.945 11.797 1 98.12 16 LEU B N 1
ATOM 1596 C CA . LEU B 1 16 ? 14.633 -0.675 13.031 1 98.12 16 LEU B CA 1
ATOM 1597 C C . LEU B 1 16 ? 15.383 0.652 12.938 1 98.12 16 LEU B C 1
ATOM 1599 O O . LEU B 1 16 ? 15.531 1.354 13.945 1 98.12 16 LEU B O 1
ATOM 1603 N N . SER B 1 17 ? 15.789 1.01 11.789 1 98 17 SER B N 1
ATOM 1604 C CA . SER B 1 17 ? 16.562 2.236 11.594 1 98 17 SER B CA 1
ATOM 1605 C C . SER B 1 17 ? 15.703 3.471 11.852 1 98 17 SER B C 1
ATOM 1607 O O . SER B 1 17 ? 16.219 4.574 12.023 1 98 17 SER B O 1
ATOM 1609 N N . PHE B 1 18 ? 14.398 3.305 11.883 1 98.19 18 PHE B N 1
ATOM 1610 C CA . PHE B 1 18 ? 13.5 4.441 12.055 1 98.19 18 PHE B CA 1
ATOM 1611 C C . PHE B 1 18 ? 13.594 4.996 13.477 1 98.19 18 PHE B C 1
ATOM 1613 O O . PHE B 1 18 ? 13.117 6.098 13.75 1 98.19 18 PHE B O 1
ATOM 1620 N N . VAL B 1 19 ? 14.234 4.262 14.383 1 97.25 19 VAL B N 1
ATOM 1621 C CA . VAL B 1 19 ? 14.414 4.734 15.75 1 97.25 19 VAL B CA 1
ATOM 1622 C C . VAL B 1 19 ? 15.266 6 15.75 1 97.25 19 VAL B C 1
ATOM 1624 O O . VAL B 1 19 ? 15.258 6.762 16.719 1 97.25 19 VAL B O 1
ATOM 1627 N N . PHE B 1 20 ? 16.016 6.246 14.672 1 97.75 20 PHE B N 1
ATOM 1628 C CA . PHE B 1 20 ? 16.906 7.398 14.586 1 97.75 20 PHE B CA 1
ATOM 1629 C C . PHE B 1 20 ? 16.172 8.609 14.016 1 97.75 20 PHE B C 1
ATOM 1631 O O . PHE B 1 20 ? 16.75 9.688 13.891 1 97.75 20 PHE B O 1
ATOM 1638 N N . LEU B 1 21 ? 14.906 8.484 13.672 1 98.06 21 LEU B N 1
ATOM 1639 C CA . LEU B 1 21 ? 14.102 9.57 13.125 1 98.06 21 LEU B CA 1
ATOM 1640 C C . LEU B 1 21 ? 13.141 10.117 14.18 1 98.06 21 LEU B C 1
ATOM 1642 O O . LEU B 1 21 ? 12.711 9.383 15.07 1 98.06 21 LEU B O 1
ATOM 1646 N N . SER B 1 22 ? 12.898 11.383 14.102 1 97.62 22 SER B N 1
ATOM 1647 C CA . SER B 1 22 ? 11.914 11.969 15 1 97.62 22 SER B CA 1
ATOM 1648 C C . SER B 1 22 ? 10.508 11.453 14.695 1 97.62 22 SER B C 1
ATOM 1650 O O . SER B 1 22 ? 10.242 11.008 13.578 1 97.62 22 SER B O 1
ATOM 1652 N N . LYS B 1 23 ? 9.594 11.5 15.617 1 96.31 23 LYS B N 1
ATOM 1653 C CA . LYS B 1 23 ? 8.219 11.07 15.438 1 96.31 23 LYS B CA 1
ATOM 1654 C C . LYS B 1 23 ? 7.512 11.906 14.367 1 96.31 23 LYS B C 1
ATOM 1656 O O . LYS B 1 23 ? 6.688 11.391 13.617 1 96.31 23 LYS B O 1
ATOM 1661 N N . GLU B 1 24 ? 7.863 13.102 14.32 1 95.81 24 GLU B N 1
ATOM 1662 C CA . GLU B 1 24 ? 7.273 13.992 13.328 1 95.81 24 GLU B CA 1
ATOM 1663 C C . GLU B 1 24 ? 7.699 13.609 11.914 1 95.81 24 GLU B C 1
ATOM 1665 O O . GLU B 1 24 ? 6.875 13.594 11 1 95.81 24 GLU B O 1
ATOM 1670 N N . THR B 1 25 ? 8.992 13.352 11.789 1 97.62 25 THR B N 1
ATOM 1671 C CA . THR B 1 25 ? 9.508 12.922 10.492 1 97.62 25 THR B CA 1
ATOM 1672 C C . THR B 1 25 ? 8.859 11.617 10.055 1 97.62 25 THR B C 1
ATOM 1674 O O . THR B 1 25 ? 8.477 11.469 8.891 1 97.62 25 THR B O 1
ATOM 1677 N N . LEU B 1 26 ? 8.719 10.711 10.945 1 98.12 26 LEU B N 1
ATOM 1678 C CA . LEU B 1 26 ? 8.086 9.422 10.656 1 98.12 26 LEU B CA 1
ATOM 1679 C C . LEU B 1 26 ? 6.652 9.617 10.18 1 98.12 26 LEU B C 1
ATOM 1681 O O . LEU B 1 26 ? 6.242 9.031 9.172 1 98.12 26 LEU B O 1
ATOM 1685 N N . ARG B 1 27 ? 5.93 10.414 10.859 1 97.56 27 ARG B N 1
ATOM 1686 C CA . ARG B 1 27 ? 4.531 10.641 10.5 1 97.56 27 ARG B CA 1
ATOM 1687 C C . ARG B 1 27 ? 4.422 11.367 9.164 1 97.56 27 ARG B C 1
ATOM 1689 O O . ARG B 1 27 ? 3.52 11.094 8.367 1 97.56 27 ARG B O 1
ATOM 1696 N N . ARG B 1 28 ? 5.352 12.258 8.938 1 97.5 28 ARG B N 1
ATOM 1697 C CA . ARG B 1 28 ? 5.316 13.094 7.746 1 97.5 28 ARG B CA 1
ATOM 1698 C C . ARG B 1 28 ? 5.535 12.266 6.488 1 97.5 28 ARG B C 1
ATOM 1700 O O . ARG B 1 28 ? 4.852 12.469 5.48 1 97.5 28 ARG B O 1
ATOM 1707 N N . TYR B 1 29 ? 6.453 11.281 6.57 1 98.56 29 TYR B N 1
ATOM 1708 C CA . TYR B 1 29 ? 6.852 10.609 5.336 1 98.56 29 TYR B CA 1
ATOM 1709 C C . TYR B 1 29 ? 6.363 9.164 5.316 1 98.56 29 TYR B C 1
ATOM 1711 O O . TYR B 1 29 ? 6.566 8.453 4.332 1 98.56 29 TYR B O 1
ATOM 1719 N N . MET B 1 30 ? 5.645 8.727 6.336 1 98.62 30 MET B N 1
ATOM 1720 C CA . MET B 1 30 ? 5.102 7.371 6.352 1 98.62 30 MET B CA 1
ATOM 1721 C C . MET B 1 30 ? 4.094 7.176 5.223 1 98.62 30 MET B C 1
ATOM 1723 O O . MET B 1 30 ? 4.098 6.137 4.559 1 98.62 30 MET B O 1
ATOM 1727 N N . PRO B 1 31 ? 3.178 8.141 4.938 1 98.69 31 PRO B N 1
ATOM 1728 C CA . PRO B 1 31 ? 2.217 7.941 3.852 1 98.69 31 PRO B CA 1
ATOM 1729 C C . PRO B 1 31 ? 2.893 7.664 2.512 1 98.69 31 PRO B C 1
ATOM 1731 O O . PRO B 1 31 ? 2.494 6.742 1.795 1 98.69 31 PRO B O 1
ATOM 1734 N N . VAL B 1 32 ? 3.938 8.422 2.184 1 98.88 32 VAL B N 1
ATOM 1735 C CA . VAL B 1 32 ? 4.602 8.219 0.9 1 98.88 32 VAL B CA 1
ATOM 1736 C C . VAL B 1 32 ? 5.383 6.91 0.918 1 98.88 32 VAL B C 1
ATOM 1738 O O . VAL B 1 32 ? 5.484 6.223 -0.102 1 98.88 32 VAL B O 1
ATOM 1741 N N . THR B 1 33 ? 5.879 6.535 2.055 1 98.81 33 THR B N 1
ATOM 1742 C CA . THR B 1 33 ? 6.57 5.262 2.221 1 98.81 33 THR B CA 1
ATOM 1743 C C . THR B 1 33 ? 5.613 4.094 2.004 1 98.81 33 THR B C 1
ATOM 1745 O O . THR B 1 33 ? 5.949 3.133 1.311 1 98.81 33 THR B O 1
ATOM 1748 N N . ILE B 1 34 ? 4.453 4.195 2.539 1 98.69 34 ILE B N 1
ATOM 1749 C CA . ILE B 1 34 ? 3.426 3.174 2.361 1 98.69 34 ILE B CA 1
ATOM 1750 C C . ILE B 1 34 ? 2.998 3.121 0.897 1 98.69 34 ILE B C 1
ATOM 1752 O O . ILE B 1 34 ? 2.82 2.039 0.334 1 98.69 34 ILE B O 1
ATOM 1756 N N . LEU B 1 35 ? 2.807 4.25 0.298 1 98.81 35 LEU B N 1
ATOM 1757 C CA . LEU B 1 35 ? 2.484 4.285 -1.124 1 98.81 35 LEU B CA 1
ATOM 1758 C C . LEU B 1 35 ? 3.555 3.572 -1.941 1 98.81 35 LEU B C 1
ATOM 1760 O O . LEU B 1 35 ? 3.238 2.834 -2.877 1 98.81 35 LEU B O 1
ATOM 1764 N N . THR B 1 36 ? 4.773 3.834 -1.583 1 98.75 36 THR B N 1
ATOM 1765 C CA . THR B 1 36 ? 5.875 3.191 -2.291 1 98.75 36 THR B CA 1
ATOM 1766 C C . THR B 1 36 ? 5.758 1.672 -2.203 1 98.75 36 THR B C 1
ATOM 1768 O O . THR B 1 36 ? 5.891 0.974 -3.209 1 98.75 36 THR B O 1
ATOM 1771 N N . ALA B 1 37 ? 5.52 1.201 -1.013 1 97.94 37 ALA B N 1
ATOM 1772 C CA . ALA B 1 37 ? 5.359 -0.24 -0.836 1 97.94 37 ALA B CA 1
ATOM 1773 C C . ALA B 1 37 ? 4.207 -0.772 -1.686 1 97.94 37 ALA B C 1
ATOM 1775 O O . ALA B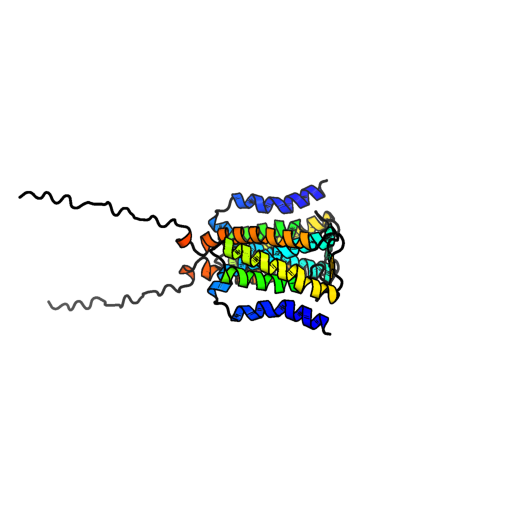 1 37 ? 4.32 -1.838 -2.295 1 97.94 37 ALA B O 1
ATOM 1776 N N . LEU B 1 38 ? 3.143 -0.057 -1.713 1 96.81 38 LEU B N 1
ATOM 1777 C CA . LEU B 1 38 ? 1.993 -0.472 -2.51 1 96.81 38 LEU B CA 1
ATOM 1778 C C . LEU B 1 38 ? 2.34 -0.491 -3.994 1 96.81 38 LEU B C 1
ATOM 1780 O O . LEU B 1 38 ? 2.057 -1.469 -4.691 1 96.81 38 LEU B O 1
ATOM 1784 N N . LEU B 1 39 ? 2.914 0.563 -4.48 1 96.75 39 LEU B N 1
ATOM 1785 C CA . LEU B 1 39 ? 3.283 0.653 -5.891 1 96.75 39 LEU B CA 1
ATOM 1786 C C . LEU B 1 39 ? 4.266 -0.451 -6.266 1 96.75 39 LEU B C 1
ATOM 1788 O O . LEU B 1 39 ? 4.164 -1.036 -7.348 1 96.75 39 LEU B O 1
ATOM 1792 N N . MET B 1 40 ? 5.176 -0.698 -5.359 1 96.06 40 MET B N 1
ATOM 1793 C CA . MET B 1 40 ? 6.16 -1.738 -5.648 1 96.06 40 MET B CA 1
ATOM 1794 C C . MET B 1 40 ? 5.512 -3.119 -5.625 1 96.06 40 MET B C 1
ATOM 1796 O O . MET B 1 40 ? 5.926 -4.016 -6.363 1 96.06 40 MET B O 1
ATOM 1800 N N . THR B 1 41 ? 4.52 -3.264 -4.754 1 92.56 41 THR B N 1
ATOM 1801 C CA . THR B 1 41 ? 3.762 -4.508 -4.785 1 92.56 41 THR B CA 1
ATOM 1802 C C . THR B 1 41 ? 3.07 -4.688 -6.137 1 92.56 41 THR B C 1
ATOM 1804 O O . THR B 1 41 ? 3.129 -5.762 -6.73 1 92.56 41 THR B O 1
ATOM 1807 N N . ILE B 1 42 ? 2.4 -3.688 -6.609 1 91.56 42 ILE B N 1
ATOM 1808 C CA . ILE B 1 42 ? 1.738 -3.727 -7.91 1 91.56 42 ILE B CA 1
ATOM 1809 C C . ILE B 1 42 ? 2.77 -3.994 -9.008 1 91.56 42 ILE B C 1
ATOM 1811 O O . ILE B 1 42 ? 2.545 -4.8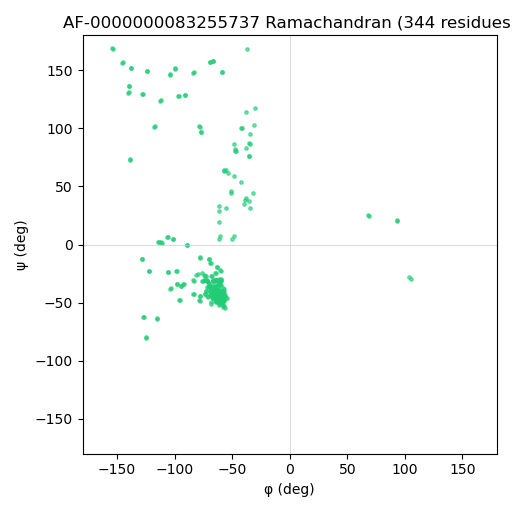28 -9.883 1 91.56 42 ILE B O 1
ATOM 1815 N N . TYR B 1 43 ? 3.871 -3.316 -8.914 1 93.06 43 TYR B N 1
ATOM 1816 C CA . TYR B 1 43 ? 4.945 -3.488 -9.891 1 93.06 43 TYR B CA 1
ATOM 1817 C C . TYR B 1 43 ? 5.406 -4.941 -9.945 1 93.06 43 TYR B C 1
ATOM 1819 O O . TYR B 1 43 ? 5.539 -5.52 -11.023 1 93.06 43 TYR B O 1
ATOM 1827 N N . ASP B 1 44 ? 5.656 -5.477 -8.758 1 91 44 ASP B N 1
ATOM 1828 C CA . ASP B 1 44 ? 6.129 -6.855 -8.688 1 91 44 ASP B CA 1
ATOM 1829 C C . ASP B 1 44 ? 5.09 -7.824 -9.242 1 91 44 ASP B C 1
ATOM 1831 O O . ASP B 1 44 ? 5.438 -8.812 -9.898 1 91 44 ASP B O 1
ATOM 1835 N N . GLU B 1 45 ? 3.9 -7.602 -8.953 1 86.06 45 GLU B N 1
ATOM 1836 C CA . GLU B 1 45 ? 2.844 -8.461 -9.477 1 86.06 45 GLU B CA 1
ATOM 1837 C C . GLU B 1 45 ? 2.824 -8.445 -11 1 86.06 45 GLU B C 1
ATOM 1839 O O . GLU B 1 45 ? 2.662 -9.492 -11.633 1 86.06 45 GLU B O 1
ATOM 1844 N N . ILE B 1 46 ? 2.932 -7.285 -11.555 1 88.44 46 ILE B N 1
ATOM 1845 C CA . ILE B 1 46 ? 2.988 -7.172 -13.008 1 88.44 46 ILE B CA 1
ATOM 1846 C C . ILE B 1 46 ? 4.234 -7.883 -13.531 1 88.44 46 ILE B C 1
ATOM 1848 O O . ILE B 1 46 ? 4.152 -8.688 -14.461 1 88.44 46 ILE B O 1
ATOM 1852 N N . ALA B 1 47 ? 5.352 -7.656 -12.953 1 91 47 ALA B N 1
ATOM 1853 C CA . ALA B 1 47 ? 6.641 -8.156 -13.422 1 91 47 ALA B CA 1
ATOM 1854 C C . ALA B 1 47 ? 6.715 -9.68 -13.305 1 91 47 ALA B C 1
ATOM 1856 O O . ALA B 1 47 ? 7.375 -10.336 -14.117 1 91 47 ALA B O 1
ATOM 1857 N N . ILE B 1 48 ? 6.051 -10.203 -12.336 1 87.62 48 ILE B N 1
ATOM 1858 C CA . ILE B 1 48 ? 6.156 -11.633 -12.055 1 87.62 48 ILE B CA 1
ATOM 1859 C C . ILE B 1 48 ? 5.004 -12.375 -12.734 1 87.62 48 ILE B C 1
ATOM 1861 O O . ILE B 1 48 ? 5.23 -13.336 -13.477 1 87.62 48 ILE B O 1
ATOM 1865 N N . ASP B 1 49 ? 3.826 -11.875 -12.562 1 81.25 49 ASP B N 1
ATOM 1866 C CA . ASP B 1 49 ? 2.65 -12.648 -12.945 1 81.25 49 ASP B CA 1
ATOM 1867 C C . ASP B 1 49 ? 2.195 -12.289 -14.359 1 81.25 49 ASP B C 1
ATOM 1869 O O . ASP B 1 49 ? 1.755 -13.156 -15.109 1 81.25 49 ASP B O 1
ATOM 1873 N N . ALA B 1 50 ? 2.314 -11.078 -14.734 1 80.19 50 ALA B N 1
ATOM 1874 C CA . ALA B 1 50 ? 1.732 -10.648 -16 1 80.19 50 ALA B CA 1
ATOM 1875 C C . ALA B 1 50 ? 2.744 -10.773 -17.141 1 80.19 50 ALA B C 1
ATOM 1877 O O . ALA B 1 50 ? 2.373 -11.055 -18.281 1 80.19 50 ALA B O 1
ATOM 1878 N N . THR B 1 51 ? 4.008 -10.547 -16.844 1 85.06 51 THR B N 1
ATOM 1879 C CA . THR B 1 51 ? 4.957 -10.461 -17.953 1 85.06 51 THR B CA 1
ATOM 1880 C C . THR B 1 51 ? 6.066 -11.492 -17.797 1 85.06 51 THR B C 1
ATOM 1882 O O . THR B 1 51 ? 6.797 -11.773 -18.75 1 85.06 51 THR B O 1
ATOM 1885 N N . ASP B 1 52 ? 6.293 -11.938 -16.578 1 85.06 52 ASP B N 1
ATOM 1886 C CA . ASP B 1 52 ? 7.371 -12.859 -16.234 1 85.06 52 ASP B CA 1
ATOM 1887 C C . ASP B 1 52 ? 8.734 -12.188 -16.375 1 85.06 52 ASP B C 1
ATOM 1889 O O . ASP B 1 52 ? 9.727 -12.852 -16.688 1 85.06 52 ASP B O 1
ATOM 1893 N N . TRP B 1 53 ? 8.781 -10.836 -16.266 1 91.69 53 TRP B N 1
ATOM 1894 C CA . TRP B 1 53 ? 10.047 -10.102 -16.297 1 91.69 53 TRP B CA 1
ATOM 1895 C C . TRP B 1 53 ? 10.953 -10.531 -15.156 1 91.69 53 TRP B C 1
ATOM 1897 O O . TRP B 1 53 ? 12.18 -10.492 -15.281 1 91.69 53 TRP B O 1
ATOM 1907 N N . ILE B 1 54 ? 10.398 -10.914 -14.094 1 91.38 54 ILE B N 1
ATOM 1908 C CA . ILE B 1 54 ? 11.109 -11.328 -12.891 1 91.38 54 ILE B CA 1
ATOM 1909 C C . ILE B 1 54 ? 10.617 -12.695 -12.43 1 91.38 54 ILE B C 1
ATOM 1911 O O . ILE B 1 54 ? 9.406 -12.945 -12.406 1 91.38 54 ILE B O 1
ATOM 1915 N N . VAL B 1 55 ? 11.523 -13.578 -12.188 1 92.25 55 VAL B N 1
ATOM 1916 C CA . VAL B 1 55 ? 11.203 -14.891 -11.625 1 92.25 55 VAL B CA 1
ATOM 1917 C C . VAL B 1 55 ? 11.773 -15 -10.211 1 92.25 55 VAL B C 1
ATOM 1919 O O . VAL B 1 55 ? 12.977 -14.812 -10.008 1 92.25 55 VAL B O 1
ATOM 1922 N N . ILE B 1 56 ? 10.945 -15.281 -9.281 1 90.94 56 ILE B N 1
ATOM 1923 C CA . ILE B 1 56 ? 11.367 -15.414 -7.895 1 90.94 56 ILE B CA 1
ATOM 1924 C C . ILE B 1 56 ? 11.734 -16.875 -7.605 1 90.94 56 ILE B C 1
ATOM 1926 O O . ILE B 1 56 ? 10.961 -17.781 -7.902 1 90.94 56 ILE B O 1
ATOM 1930 N N . HIS B 1 57 ? 12.891 -17.078 -7.059 1 92.69 57 HIS B N 1
ATOM 1931 C CA . HIS B 1 57 ? 13.375 -18.422 -6.754 1 92.69 57 HIS B CA 1
ATOM 1932 C C . HIS B 1 57 ? 13.266 -18.734 -5.266 1 92.69 57 HIS B C 1
ATOM 1934 O O . HIS B 1 57 ? 12.984 -19.859 -4.879 1 92.69 57 HIS B O 1
ATOM 1940 N N . GLN B 1 58 ? 13.539 -17.719 -4.48 1 91.75 58 GLN B N 1
ATOM 1941 C CA . GLN B 1 58 ? 13.484 -17.859 -3.031 1 91.75 58 GLN B CA 1
ATOM 1942 C C . GLN B 1 58 ? 12.852 -16.625 -2.385 1 91.75 58 GLN B C 1
ATOM 1944 O O . GLN B 1 58 ? 13.117 -15.5 -2.807 1 91.75 58 GLN B O 1
ATOM 1949 N N . ASN B 1 59 ? 11.961 -16.906 -1.397 1 90.31 59 ASN B N 1
ATOM 1950 C CA . ASN B 1 59 ? 11.273 -15.828 -0.689 1 90.31 59 ASN B CA 1
ATOM 1951 C C . ASN B 1 59 ? 11.039 -16.172 0.777 1 90.31 59 ASN B C 1
ATOM 1953 O O . ASN B 1 59 ? 11.195 -17.328 1.173 1 90.31 59 ASN B O 1
ATOM 1957 N N . LEU B 1 60 ? 10.883 -15.25 1.639 1 84.06 60 LEU B N 1
ATOM 1958 C CA . LEU B 1 60 ? 10.617 -15.484 3.053 1 84.06 60 LEU B CA 1
ATOM 1959 C C . LEU B 1 60 ? 9.359 -16.344 3.236 1 84.06 60 LEU B C 1
ATOM 1961 O O . LEU B 1 60 ? 9.359 -17.281 4.027 1 84.06 60 LEU B O 1
ATOM 1965 N N . VAL B 1 61 ? 8.305 -16.047 2.764 1 70.19 61 VAL B N 1
ATOM 1966 C CA . VAL B 1 61 ? 7.043 -16.781 2.773 1 70.19 61 VAL B CA 1
ATOM 1967 C C . VAL B 1 61 ? 6.555 -16.984 1.342 1 70.19 61 VAL B C 1
ATOM 1969 O O . VAL B 1 61 ? 6.906 -16.219 0.442 1 70.19 61 VAL B O 1
ATOM 1972 N N . PRO B 1 62 ? 5.926 -18.016 1.258 1 75.31 62 PRO B N 1
ATOM 1973 C CA . PRO B 1 62 ? 5.488 -18.281 -0.114 1 75.31 62 PRO B CA 1
ATOM 1974 C C . PRO B 1 62 ? 4.641 -17.156 -0.699 1 75.31 62 PRO B C 1
ATOM 1976 O O . PRO B 1 62 ? 3.455 -17.359 -0.979 1 75.31 62 PRO B O 1
ATOM 1979 N N . PHE B 1 63 ? 5.273 -16.094 -0.8 1 77.38 63 PHE B N 1
ATOM 1980 C CA . PHE B 1 63 ? 4.637 -14.953 -1.452 1 77.38 63 PHE B CA 1
ATOM 1981 C C . PHE B 1 63 ? 5.109 -14.82 -2.895 1 77.38 63 PHE B C 1
ATOM 1983 O O . PHE B 1 63 ? 6.219 -15.25 -3.232 1 77.38 63 PHE B O 1
ATOM 1990 N N . THR B 1 64 ? 4.262 -14.297 -3.65 1 77.81 64 THR B N 1
ATOM 1991 C CA . THR B 1 64 ? 4.609 -14.062 -5.047 1 77.81 64 THR B CA 1
ATOM 1992 C C . THR B 1 64 ? 5.574 -12.883 -5.172 1 77.81 64 THR B C 1
ATOM 1994 O O . THR B 1 64 ? 6.582 -12.977 -5.879 1 77.81 64 THR B O 1
ATOM 1997 N N . ALA B 1 65 ? 5.281 -11.844 -4.406 1 82.94 65 ALA B N 1
ATOM 1998 C CA . ALA B 1 65 ? 6.133 -10.664 -4.43 1 82.94 65 ALA B CA 1
ATOM 1999 C C . ALA B 1 65 ? 7.344 -10.836 -3.518 1 82.94 65 ALA B C 1
ATOM 2001 O O . ALA B 1 65 ? 7.297 -11.609 -2.561 1 82.94 65 ALA B O 1
ATOM 2002 N N . PHE B 1 66 ? 8.438 -10.25 -3.857 1 88.56 66 PHE B N 1
ATOM 2003 C CA . PHE B 1 66 ? 9.641 -10.336 -3.043 1 88.56 66 PHE B CA 1
ATOM 2004 C C . PHE B 1 66 ? 9.547 -9.414 -1.835 1 88.56 66 PHE B C 1
ATOM 2006 O O . PHE B 1 66 ? 9.992 -8.266 -1.894 1 88.56 66 PHE B O 1
ATOM 2013 N N . ILE B 1 67 ? 9.172 -9.891 -0.72 1 90.81 67 ILE B N 1
ATOM 2014 C CA . ILE B 1 67 ? 8.719 -9.172 0.468 1 90.81 67 ILE B CA 1
ATOM 2015 C C . ILE B 1 67 ? 9.891 -8.422 1.098 1 90.81 67 ILE B C 1
ATOM 2017 O O . ILE B 1 67 ? 9.75 -7.262 1.488 1 90.81 67 ILE B O 1
ATOM 2021 N N . PRO B 1 68 ? 10.992 -8.969 1.205 1 94.62 68 PRO B N 1
ATOM 2022 C CA . PRO B 1 68 ? 12.094 -8.281 1.885 1 94.62 68 PRO B CA 1
ATOM 2023 C C . PRO B 1 68 ? 12.43 -6.934 1.255 1 94.62 68 PRO B C 1
ATOM 2025 O O . PRO B 1 68 ? 12.734 -5.973 1.968 1 94.62 68 PRO B O 1
ATOM 2028 N N . LEU B 1 69 ? 12.336 -6.895 -0.039 1 96.06 69 LEU B N 1
ATOM 2029 C CA . LEU B 1 69 ? 12.641 -5.629 -0.704 1 96.06 69 LEU B CA 1
ATOM 2030 C C . LEU B 1 69 ? 11.461 -4.672 -0.603 1 96.06 69 LEU B C 1
ATOM 2032 O O . LEU B 1 69 ? 11.617 -3.525 -0.174 1 96.06 69 LEU B O 1
ATOM 2036 N N . ILE B 1 70 ? 10.305 -5.102 -0.892 1 95.81 70 ILE B N 1
ATOM 2037 C CA . ILE B 1 70 ? 9.117 -4.254 -1.005 1 95.81 70 ILE B CA 1
ATOM 2038 C C . ILE B 1 70 ? 8.766 -3.678 0.364 1 95.81 70 ILE B C 1
ATOM 2040 O O . ILE B 1 70 ? 8.547 -2.471 0.497 1 95.81 70 ILE B O 1
ATOM 2044 N N . HIS B 1 71 ? 8.781 -4.527 1.335 1 95.88 71 HIS B N 1
ATOM 2045 C CA . HIS B 1 71 ? 8.32 -4.102 2.652 1 95.88 71 HIS B CA 1
ATOM 2046 C C . HIS B 1 71 ? 9.5 -3.809 3.576 1 95.88 71 HIS B C 1
ATOM 2048 O O . HIS B 1 71 ? 9.305 -3.535 4.766 1 95.88 71 HIS B O 1
ATOM 2054 N N . GLY B 1 72 ? 10.68 -3.879 3.07 1 97.38 72 GLY B N 1
ATOM 2055 C CA . GLY B 1 72 ? 11.875 -3.574 3.842 1 97.38 72 GLY B CA 1
ATOM 2056 C C . GLY B 1 72 ? 12.742 -2.51 3.201 1 97.38 72 GLY B C 1
ATOM 2057 O O . GLY B 1 72 ? 12.602 -1.322 3.496 1 97.38 72 GLY B O 1
ATOM 2058 N N . ALA B 1 73 ? 13.516 -2.938 2.23 1 97.38 73 ALA B N 1
ATOM 2059 C CA . ALA B 1 73 ? 14.523 -2.064 1.639 1 97.38 73 ALA B CA 1
ATOM 2060 C C . ALA B 1 73 ? 13.883 -0.838 0.999 1 97.38 73 ALA B C 1
ATOM 2062 O O . ALA B 1 73 ? 14.352 0.285 1.183 1 97.38 73 ALA B O 1
ATOM 2063 N N . PHE B 1 74 ? 12.812 -1.049 0.276 1 98.12 74 PHE B N 1
ATOM 2064 C CA . PHE B 1 74 ? 12.18 0.071 -0.407 1 98.12 74 PHE B CA 1
ATOM 2065 C C . PHE B 1 74 ? 11.484 0.99 0.59 1 98.12 74 PHE B C 1
ATOM 2067 O O . PHE B 1 74 ? 11.453 2.209 0.405 1 98.12 74 PHE B O 1
ATOM 2074 N N . VAL B 1 75 ? 10.922 0.395 1.595 1 98.06 75 VAL B N 1
ATOM 2075 C CA . VAL B 1 75 ? 10.328 1.167 2.682 1 98.06 75 VAL B CA 1
ATOM 2076 C C . VAL B 1 75 ? 11.406 2.018 3.357 1 98.06 75 VAL B C 1
ATOM 2078 O O . VAL B 1 75 ? 11.242 3.23 3.504 1 98.06 75 VAL B O 1
ATOM 2081 N N . GLY B 1 76 ? 12.469 1.407 3.725 1 98.38 76 GLY B N 1
ATOM 2082 C CA . GLY B 1 76 ? 13.555 2.107 4.387 1 98.38 76 GLY B CA 1
ATOM 2083 C C . GLY B 1 76 ? 14.172 3.201 3.535 1 98.38 76 GLY B C 1
ATOM 2084 O O . GLY B 1 76 ? 14.359 4.324 4 1 98.38 76 GLY B O 1
ATOM 2085 N N . SER B 1 77 ? 14.469 2.887 2.312 1 98.38 77 SER B N 1
ATOM 2086 C CA . SER B 1 77 ? 15.125 3.855 1.438 1 98.38 77 SER B CA 1
ATOM 2087 C C . SER B 1 77 ? 14.227 5.059 1.178 1 98.38 77 SER B C 1
ATOM 2089 O O . SER B 1 77 ? 14.688 6.199 1.177 1 98.38 77 SER B O 1
ATOM 2091 N N . THR B 1 78 ? 12.945 4.797 0.949 1 98.75 78 THR B N 1
ATOM 2092 C CA . THR B 1 78 ? 12.008 5.891 0.711 1 98.75 78 THR B CA 1
ATOM 2093 C C . THR B 1 78 ? 11.945 6.824 1.917 1 98.75 78 THR B C 1
ATOM 2095 O O . THR B 1 78 ? 12.07 8.039 1.773 1 98.75 78 THR B O 1
ATOM 2098 N N . MET B 1 79 ? 11.82 6.277 3.107 1 98.88 79 MET B N 1
ATOM 2099 C CA . MET B 1 79 ? 11.758 7.055 4.34 1 98.88 79 MET B CA 1
ATOM 2100 C C . MET B 1 79 ? 13.008 7.926 4.496 1 98.88 79 MET B C 1
ATOM 2102 O O . MET B 1 79 ? 12.898 9.133 4.723 1 98.88 79 MET B O 1
ATOM 2106 N N . TRP B 1 80 ? 14.133 7.363 4.289 1 98.75 80 TRP B N 1
ATOM 2107 C CA . TRP B 1 80 ? 15.383 8.078 4.512 1 98.75 80 TRP B CA 1
ATOM 2108 C C . TRP B 1 80 ? 15.617 9.125 3.422 1 98.75 80 TRP B C 1
ATOM 2110 O O . TRP B 1 80 ? 16.062 10.242 3.707 1 98.75 80 TRP B O 1
ATOM 2120 N N . ILE B 1 81 ? 15.32 8.797 2.221 1 98.81 81 ILE B N 1
ATOM 2121 C CA . ILE B 1 81 ? 15.539 9.734 1.127 1 98.81 81 ILE B CA 1
ATOM 2122 C C . ILE B 1 81 ? 14.641 10.961 1.311 1 98.81 81 ILE B C 1
ATOM 2124 O O . ILE B 1 81 ? 15.102 12.094 1.211 1 98.81 81 ILE B O 1
ATOM 2128 N N . PHE B 1 82 ? 13.414 10.734 1.607 1 98.81 82 PHE B N 1
ATOM 2129 C CA . PHE B 1 82 ? 12.516 11.867 1.807 1 98.81 82 PHE B CA 1
ATOM 2130 C C . PHE B 1 82 ? 12.922 12.672 3.033 1 98.81 82 PHE B C 1
ATOM 2132 O O . PHE B 1 82 ? 12.898 13.906 3.008 1 98.81 82 PHE B O 1
ATOM 2139 N N . SER B 1 83 ? 13.289 11.969 4.094 1 98.38 83 SER B N 1
ATOM 2140 C CA . SER B 1 83 ? 13.672 12.648 5.324 1 98.38 83 SER B CA 1
ATOM 2141 C C . SER B 1 83 ? 14.867 13.57 5.098 1 98.38 83 SER B C 1
ATOM 2143 O O . SER B 1 83 ? 14.953 14.641 5.703 1 98.38 83 SER B O 1
ATOM 2145 N N . LEU B 1 84 ? 15.688 13.219 4.172 1 98 84 LEU B N 1
ATOM 2146 C CA . LEU B 1 84 ? 16.953 13.93 4.008 1 98 84 LEU B CA 1
ATOM 2147 C C . LEU B 1 84 ? 16.844 14.961 2.889 1 98 84 LEU B C 1
ATOM 2149 O O . LEU B 1 84 ? 17.578 15.953 2.887 1 98 84 LEU B O 1
ATOM 2153 N N . THR B 1 85 ? 15.891 14.734 1.986 1 98.38 85 THR B N 1
ATOM 2154 C CA . THR B 1 85 ? 16.047 15.523 0.768 1 98.38 85 THR B CA 1
ATOM 2155 C C . THR B 1 85 ? 14.766 16.266 0.422 1 98.38 85 THR B C 1
ATOM 2157 O O . THR B 1 85 ? 14.758 17.125 -0.453 1 98.38 85 THR B O 1
ATOM 2160 N N . TYR B 1 86 ? 13.711 15.961 1.027 1 97.5 86 TYR B N 1
ATOM 2161 C CA . TYR B 1 86 ? 12.461 16.547 0.578 1 97.5 86 TYR B CA 1
ATOM 2162 C C . TYR B 1 86 ? 12.516 18.078 0.648 1 97.5 86 TYR B C 1
ATOM 2164 O O . TYR B 1 86 ? 13.078 18.641 1.59 1 97.5 86 TYR B O 1
ATOM 2172 N N . GLY B 1 87 ? 11.812 18.781 -0.241 1 95.56 87 GLY B N 1
ATOM 2173 C CA . GLY B 1 87 ? 11.781 20.234 -0.327 1 95.56 87 GLY B CA 1
ATOM 2174 C C . GLY B 1 87 ? 12.586 20.781 -1.487 1 95.56 87 GLY B C 1
ATOM 2175 O O . GLY B 1 87 ? 12.305 21.859 -1.991 1 95.56 87 GLY B O 1
ATOM 2176 N N . ARG B 1 88 ? 13.594 20.078 -1.853 1 97.31 88 ARG B N 1
ATOM 2177 C CA . ARG B 1 88 ? 14.406 20.391 -3.025 1 97.31 88 ARG B CA 1
ATOM 2178 C C . ARG B 1 88 ? 14.32 19.266 -4.055 1 97.31 88 ARG B C 1
ATOM 2180 O O . ARG B 1 88 ? 15.055 18.281 -3.965 1 97.31 88 ARG B O 1
ATOM 2187 N N . PHE B 1 89 ? 13.562 19.453 -5.07 1 97.94 89 PHE B N 1
ATOM 2188 C CA . PHE B 1 89 ? 13.227 18.391 -6.012 1 97.94 89 PHE B CA 1
ATOM 2189 C C . PHE B 1 89 ? 14.484 17.812 -6.648 1 97.94 89 PHE B C 1
ATOM 2191 O O . PHE B 1 89 ? 14.633 16.594 -6.738 1 97.94 89 PHE B O 1
ATOM 2198 N N . TRP B 1 90 ? 15.406 18.672 -7.062 1 98.44 90 TRP B N 1
ATOM 2199 C CA . TRP B 1 90 ? 16.578 18.188 -7.789 1 98.44 90 TRP B CA 1
ATOM 2200 C C . TRP B 1 90 ? 17.5 17.391 -6.867 1 98.44 90 TRP B C 1
ATOM 2202 O O . TRP B 1 90 ? 18.125 16.422 -7.293 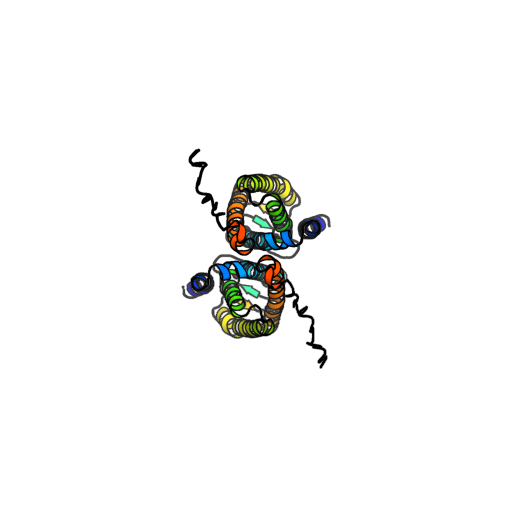1 98.44 90 TRP B O 1
ATOM 2212 N N . ARG B 1 91 ? 17.625 17.797 -5.648 1 98.5 91 ARG B N 1
ATOM 2213 C CA . ARG B 1 91 ? 18.391 17.016 -4.676 1 98.5 91 ARG B CA 1
ATOM 2214 C C . ARG B 1 91 ? 17.734 15.648 -4.438 1 98.5 91 ARG B C 1
ATOM 2216 O O . ARG B 1 91 ? 18.406 14.625 -4.395 1 98.5 91 ARG B O 1
ATOM 2223 N N . TYR B 1 92 ? 16.469 15.719 -4.258 1 98.69 92 TYR B N 1
ATOM 2224 C CA . TYR B 1 92 ? 15.703 14.484 -4.102 1 98.69 92 TYR B CA 1
ATOM 2225 C C . TYR B 1 92 ? 15.883 13.57 -5.309 1 98.69 92 TYR B C 1
ATOM 2227 O O . TYR B 1 92 ? 16.219 12.398 -5.16 1 98.69 92 TYR B O 1
ATOM 2235 N N . PHE B 1 93 ? 15.648 14.133 -6.504 1 98.75 93 PHE B N 1
ATOM 2236 C CA . PHE B 1 93 ? 15.648 13.352 -7.738 1 98.75 93 PHE B CA 1
ATOM 2237 C C . PHE B 1 93 ? 17.016 12.734 -7.992 1 98.75 93 PHE B C 1
ATOM 2239 O O . PHE B 1 93 ? 17.109 11.547 -8.305 1 98.75 93 PHE B O 1
ATOM 2246 N N . LEU B 1 94 ? 18.062 13.5 -7.82 1 98.69 94 LEU B N 1
ATOM 2247 C CA . LEU B 1 94 ? 19.422 13 -8.023 1 98.69 94 LEU B CA 1
ATOM 2248 C C . LEU B 1 94 ? 19.75 11.906 -7.012 1 98.69 94 LEU B C 1
ATOM 2250 O O . LEU B 1 94 ? 20.344 10.891 -7.367 1 98.69 94 LEU B O 1
ATOM 2254 N N . THR B 1 95 ? 19.359 12.117 -5.754 1 98.75 95 THR B N 1
ATOM 2255 C CA . THR B 1 95 ? 19.562 11.102 -4.727 1 98.75 95 THR B CA 1
ATOM 2256 C C . THR B 1 95 ? 18.859 9.805 -5.109 1 98.75 95 THR B C 1
ATOM 2258 O O . THR B 1 95 ? 19.438 8.719 -4.992 1 98.75 95 THR B O 1
ATOM 2261 N N . ASN B 1 96 ? 17.656 9.922 -5.609 1 98.56 96 ASN B N 1
ATOM 2262 C CA . ASN B 1 96 ? 16.938 8.727 -6.02 1 98.56 96 ASN B CA 1
ATOM 2263 C C . ASN B 1 96 ? 17.594 8.039 -7.211 1 98.56 96 ASN B C 1
ATOM 2265 O O . ASN B 1 96 ? 17.703 6.812 -7.246 1 98.56 96 ASN B O 1
ATOM 2269 N N . VAL B 1 97 ? 17.969 8.812 -8.164 1 98.69 97 VAL B N 1
ATOM 2270 C CA . VAL B 1 97 ? 18.641 8.266 -9.344 1 98.69 97 VAL B CA 1
ATOM 2271 C C . VAL B 1 97 ? 19.859 7.469 -8.914 1 98.69 97 VAL B C 1
ATOM 2273 O O . VAL B 1 97 ? 20.078 6.344 -9.375 1 98.69 97 VAL B O 1
ATOM 2276 N N . ILE B 1 98 ? 20.594 8.047 -8.031 1 98.62 98 ILE B N 1
ATOM 2277 C CA . ILE B 1 98 ? 21.812 7.398 -7.555 1 98.62 98 ILE B CA 1
ATOM 2278 C C . ILE B 1 98 ? 21.469 6.168 -6.727 1 98.62 98 ILE B C 1
ATOM 2280 O O . ILE B 1 98 ? 22.016 5.086 -6.941 1 98.62 98 ILE B O 1
ATOM 2284 N N . CYS B 1 99 ? 20.578 6.289 -5.77 1 98.44 99 CYS B N 1
ATOM 2285 C CA . CYS B 1 99 ? 20.188 5.18 -4.91 1 98.44 99 CYS B CA 1
ATOM 2286 C C . CYS B 1 99 ? 19.594 4.039 -5.727 1 98.44 99 CYS B C 1
ATOM 2288 O O . CYS B 1 99 ? 19.891 2.869 -5.477 1 98.44 99 CYS B O 1
ATOM 2290 N N . ASP B 1 100 ? 18.719 4.348 -6.727 1 98.5 100 ASP B N 1
ATOM 2291 C CA . ASP B 1 100 ? 18.141 3.322 -7.586 1 98.5 100 ASP B CA 1
ATOM 2292 C C . ASP B 1 100 ? 19.203 2.633 -8.43 1 98.5 100 ASP B C 1
ATOM 2294 O O . ASP B 1 100 ? 19.125 1.429 -8.68 1 98.5 100 ASP B O 1
ATOM 2298 N N . PHE B 1 101 ? 20.203 3.434 -8.844 1 98.31 101 PHE B N 1
ATOM 2299 C CA . PHE B 1 101 ? 21.312 2.863 -9.602 1 98.31 101 PHE B CA 1
ATOM 2300 C C . PHE B 1 101 ? 22.094 1.882 -8.742 1 98.31 101 PHE B C 1
ATOM 2302 O O . PHE B 1 101 ? 22.391 0.764 -9.172 1 98.31 101 PHE B O 1
ATOM 2309 N N . VAL B 1 102 ? 22.422 2.326 -7.574 1 98.19 102 VAL B N 1
ATOM 2310 C CA . VAL B 1 102 ? 23.156 1.471 -6.652 1 98.19 102 VAL B CA 1
ATOM 2311 C C . VAL B 1 102 ? 22.344 0.214 -6.348 1 98.19 102 VAL B C 1
ATOM 2313 O O . VAL B 1 102 ? 22.891 -0.892 -6.312 1 98.19 102 VAL B O 1
ATOM 2316 N N . PHE B 1 103 ? 21.078 0.347 -6.121 1 98 103 PHE B N 1
ATOM 2317 C CA . PHE B 1 103 ? 20.219 -0.806 -5.848 1 98 103 PHE B CA 1
ATOM 2318 C C . PHE B 1 103 ? 20.234 -1.782 -7.016 1 98 103 PHE B C 1
ATOM 2320 O O . PHE B 1 103 ? 20.5 -2.973 -6.832 1 98 103 PHE B O 1
ATOM 2327 N N . MET B 1 104 ? 20.016 -1.289 -8.234 1 97.5 104 MET B N 1
ATOM 2328 C CA . MET B 1 104 ? 19.828 -2.164 -9.383 1 97.5 104 MET B CA 1
ATOM 2329 C C . MET B 1 104 ? 21.141 -2.787 -9.828 1 97.5 104 MET B C 1
ATOM 2331 O O . MET B 1 104 ? 21.172 -3.941 -10.258 1 97.5 104 MET B O 1
ATOM 2335 N N . PHE B 1 105 ? 22.25 -2.092 -9.641 1 97.69 105 PHE B N 1
ATOM 2336 C CA . PHE B 1 105 ? 23.484 -2.547 -10.266 1 97.69 105 PHE B CA 1
ATOM 2337 C C . PHE B 1 105 ? 24.5 -2.984 -9.219 1 97.69 105 PHE B C 1
ATOM 2339 O O . PHE B 1 105 ? 25.625 -3.367 -9.547 1 97.69 105 PHE B O 1
ATOM 2346 N N . VAL B 1 106 ? 24.141 -2.938 -7.98 1 97.06 106 VAL B N 1
ATOM 2347 C CA . VAL B 1 106 ? 25 -3.479 -6.922 1 97.06 106 VAL B CA 1
ATOM 2348 C C . VAL B 1 106 ? 24.188 -4.457 -6.07 1 97.06 106 VAL B C 1
ATOM 2350 O O . VAL B 1 106 ? 24.406 -5.672 -6.133 1 97.06 106 VAL B O 1
ATOM 2353 N N . PHE B 1 107 ? 23.141 -3.973 -5.406 1 96.62 107 PHE B N 1
ATOM 2354 C CA . PHE B 1 107 ? 22.406 -4.801 -4.461 1 96.62 107 PHE B CA 1
ATOM 2355 C C . PHE B 1 107 ? 21.594 -5.863 -5.191 1 96.62 107 PHE B C 1
ATOM 2357 O O . PHE B 1 107 ? 21.562 -7.023 -4.777 1 96.62 107 PHE B O 1
ATOM 2364 N N . SER B 1 108 ? 20.938 -5.445 -6.23 1 95.81 108 SER B N 1
ATOM 2365 C CA . SER B 1 108 ? 20.125 -6.414 -6.969 1 95.81 108 SER B CA 1
ATOM 2366 C C . SER B 1 108 ? 21.016 -7.488 -7.605 1 95.81 108 SER B C 1
ATOM 2368 O O . SER B 1 108 ? 20.609 -8.648 -7.695 1 95.81 108 SER B O 1
ATOM 2370 N N . LEU B 1 109 ? 22.188 -7.105 -8.078 1 95.56 109 LEU B N 1
ATOM 2371 C CA . LEU B 1 109 ? 23.141 -8.094 -8.594 1 95.56 109 LEU B CA 1
ATOM 2372 C C . LEU B 1 109 ? 23.516 -9.094 -7.512 1 95.56 109 LEU B C 1
ATOM 2374 O O . LEU B 1 109 ? 23.609 -10.297 -7.773 1 95.56 109 LEU B O 1
ATOM 2378 N N . PHE B 1 110 ? 23.734 -8.586 -6.391 1 96.94 110 PHE B N 1
ATOM 2379 C CA . PHE B 1 110 ? 24.062 -9.422 -5.242 1 96.94 110 PHE B CA 1
ATOM 2380 C C . PHE B 1 110 ? 22.922 -10.391 -4.941 1 96.94 110 PHE B C 1
ATOM 2382 O O . PHE B 1 110 ? 23.156 -11.586 -4.719 1 96.94 110 PHE B O 1
ATOM 2389 N N . TYR B 1 111 ? 21.672 -9.945 -4.941 1 96.69 111 TYR B N 1
ATOM 2390 C CA . TYR B 1 111 ? 20.516 -10.781 -4.664 1 96.69 111 TYR B CA 1
ATOM 2391 C C . TYR B 1 111 ? 20.328 -11.844 -5.746 1 96.69 111 TYR B C 1
ATOM 2393 O O . TYR B 1 111 ? 19.969 -12.984 -5.453 1 96.69 111 TYR B O 1
ATOM 2401 N N . GLU B 1 112 ? 20.578 -11.406 -6.945 1 95.25 112 GLU B N 1
ATOM 2402 C CA . GLU B 1 112 ? 20.516 -12.375 -8.039 1 95.25 112 GLU B CA 1
ATOM 2403 C C . GLU B 1 112 ? 21.594 -13.438 -7.906 1 95.25 112 GLU B C 1
ATOM 2405 O O . GLU B 1 112 ? 21.328 -14.625 -8.094 1 95.25 112 GLU B O 1
ATOM 2410 N N . TRP B 1 113 ? 22.75 -12.953 -7.566 1 95.94 113 TRP B N 1
ATOM 2411 C CA . TRP B 1 113 ? 23.875 -13.867 -7.391 1 95.94 113 TRP B CA 1
ATOM 2412 C C . TRP B 1 113 ? 23.594 -14.875 -6.277 1 95.94 113 TRP B C 1
ATOM 2414 O O . TRP B 1 113 ? 23.984 -16.047 -6.371 1 95.94 113 TRP B O 1
ATOM 2424 N N . ARG B 1 114 ? 22.891 -14.469 -5.258 1 96 114 ARG B N 1
ATOM 2425 C CA . ARG B 1 114 ? 22.547 -15.312 -4.121 1 96 114 ARG B CA 1
ATOM 2426 C C . ARG B 1 114 ? 21.391 -16.25 -4.461 1 96 114 ARG B C 1
ATOM 2428 O O . ARG B 1 114 ? 21.031 -17.094 -3.652 1 96 114 ARG B O 1
ATOM 2435 N N . GLY B 1 115 ? 20.75 -15.969 -5.625 1 94.88 115 GLY B N 1
ATOM 2436 C CA . GLY B 1 115 ? 19.734 -16.891 -6.109 1 94.88 115 GLY B CA 1
ATOM 2437 C C . GLY B 1 115 ? 18.344 -16.531 -5.664 1 94.88 115 GLY B C 1
ATOM 2438 O O . GLY B 1 115 ? 17.453 -17.391 -5.621 1 94.88 115 GLY B O 1
ATOM 2439 N N . PHE B 1 116 ? 18.094 -15.32 -5.297 1 94.81 116 PHE B N 1
ATOM 2440 C CA . PHE B 1 116 ? 16.766 -14.938 -4.828 1 94.81 116 PHE B CA 1
ATOM 2441 C C . PHE B 1 116 ? 15.805 -14.75 -6 1 94.81 116 PHE B C 1
ATOM 2443 O O . PHE B 1 116 ? 14.648 -15.18 -5.938 1 94.81 116 PHE B O 1
ATOM 2450 N N . TYR B 1 117 ? 16.203 -14.133 -6.988 1 93.88 117 TYR B N 1
ATOM 2451 C CA . TYR B 1 117 ? 15.398 -13.898 -8.18 1 93.88 117 TYR B CA 1
ATOM 2452 C C . TYR B 1 117 ? 16.281 -13.711 -9.406 1 93.88 117 TYR B C 1
ATOM 2454 O O . TYR B 1 117 ? 17.5 -13.625 -9.297 1 93.88 117 TYR B O 1
ATOM 2462 N N . SER B 1 118 ? 15.695 -13.719 -10.617 1 94.56 118 SER B N 1
ATOM 2463 C CA . SER B 1 118 ? 16.375 -13.438 -11.875 1 94.56 118 SER B CA 1
ATOM 2464 C C . SER B 1 118 ? 15.531 -12.555 -12.781 1 94.56 118 SER B C 1
ATOM 2466 O O . SER B 1 118 ? 14.297 -12.539 -12.664 1 94.56 118 SER B O 1
ATOM 2468 N N . PHE B 1 119 ? 16.219 -11.836 -13.562 1 92.94 119 PHE B N 1
ATOM 2469 C CA . PHE B 1 119 ? 15.578 -11.047 -14.609 1 92.94 119 PHE B CA 1
ATOM 2470 C C . PHE B 1 119 ? 15.594 -11.789 -15.938 1 92.94 119 PHE B C 1
ATOM 2472 O O . PHE B 1 119 ? 16.656 -12.234 -16.391 1 92.94 119 PHE B O 1
ATOM 2479 N N . VAL B 1 120 ? 14.531 -11.953 -16.594 1 90.56 120 VAL B N 1
ATOM 2480 C CA . VAL B 1 120 ? 14.469 -12.797 -17.781 1 90.56 120 VAL B CA 1
ATOM 2481 C C . VAL B 1 120 ? 14.148 -11.938 -19.016 1 90.56 120 VAL B C 1
ATOM 2483 O O . VAL B 1 120 ? 14.914 -11.914 -19.984 1 90.56 120 VAL B O 1
ATOM 2486 N N . ASP B 1 121 ? 13.094 -11.336 -19.141 1 86.38 121 ASP B N 1
ATOM 2487 C CA . ASP B 1 121 ? 12.648 -10.703 -20.375 1 86.38 121 ASP B CA 1
ATOM 2488 C C . ASP B 1 121 ? 12.773 -9.188 -20.297 1 86.38 121 ASP B C 1
ATOM 2490 O O . ASP B 1 121 ? 12.305 -8.469 -21.188 1 86.38 121 ASP B O 1
ATOM 2494 N N . ARG B 1 122 ? 13.305 -8.711 -19.328 1 89.25 122 ARG B N 1
ATOM 2495 C CA . ARG B 1 122 ? 13.516 -7.27 -19.203 1 89.25 122 ARG B CA 1
ATOM 2496 C C . ARG B 1 122 ? 14.883 -6.965 -18.594 1 89.25 122 ARG B C 1
ATOM 2498 O O . ARG B 1 122 ? 15.258 -7.543 -17.578 1 89.25 122 ARG B O 1
ATOM 2505 N N . SER B 1 123 ? 15.578 -6.023 -19.312 1 92.5 123 SER B N 1
ATOM 2506 C CA . SER B 1 123 ? 16.922 -5.691 -18.844 1 92.5 123 SER B CA 1
ATOM 2507 C C . SER B 1 123 ? 16.875 -4.93 -17.531 1 92.5 123 SER B C 1
ATOM 2509 O O . SER B 1 123 ? 15.875 -4.27 -17.219 1 92.5 123 SER B O 1
ATOM 2511 N N . ARG B 1 124 ? 17.953 -5 -16.828 1 93.81 124 ARG B N 1
ATOM 2512 C CA . ARG B 1 124 ? 18.125 -4.285 -15.562 1 93.81 124 ARG B CA 1
ATOM 2513 C C . ARG B 1 124 ? 17.984 -2.779 -15.766 1 93.81 124 ARG B C 1
ATOM 2515 O O . ARG B 1 124 ? 17.438 -2.084 -14.906 1 93.81 124 ARG B O 1
ATOM 2522 N N . PHE B 1 125 ? 18.438 -2.35 -16.875 1 95.69 125 PHE B N 1
ATOM 2523 C CA . PHE B 1 125 ? 18.406 -0.919 -17.156 1 95.69 125 PHE B CA 1
ATOM 2524 C C . PHE B 1 125 ? 16.969 -0.409 -17.219 1 95.69 125 PHE B C 1
ATOM 2526 O O . PHE B 1 125 ? 16.656 0.66 -16.688 1 95.69 125 PHE B O 1
ATOM 2533 N N . TRP B 1 126 ? 16.078 -1.158 -17.797 1 95.5 126 TRP B N 1
ATOM 2534 C CA . TRP B 1 126 ? 14.711 -0.691 -17.953 1 95.5 126 TRP B CA 1
ATOM 2535 C C . TRP B 1 126 ? 13.953 -0.781 -16.641 1 95.5 126 TRP B C 1
ATOM 2537 O O . TRP B 1 126 ? 13.055 0.024 -16.375 1 95.5 126 TRP B O 1
ATOM 2547 N N . ILE B 1 127 ? 14.32 -1.759 -15.844 1 96.12 127 ILE B N 1
ATOM 2548 C CA . ILE B 1 127 ? 13.742 -1.812 -14.5 1 96.12 127 ILE B CA 1
ATOM 2549 C C . ILE B 1 127 ? 14.219 -0.608 -13.688 1 96.12 127 ILE B C 1
ATOM 2551 O O . ILE B 1 127 ? 13.438 0.01 -12.969 1 96.12 127 ILE B O 1
ATOM 2555 N N . TYR B 1 128 ? 15.531 -0.311 -13.883 1 97.62 128 TYR B N 1
ATOM 2556 C CA . TYR B 1 128 ? 16.094 0.875 -13.242 1 97.62 128 TYR B CA 1
ATOM 2557 C C . TYR B 1 128 ? 15.328 2.127 -13.648 1 97.62 128 TYR B C 1
ATOM 2559 O O . TYR B 1 128 ? 14.961 2.939 -12.797 1 97.62 128 TYR B O 1
ATOM 2567 N N . VAL B 1 129 ? 14.984 2.301 -14.898 1 98.19 129 VAL B N 1
ATOM 2568 C CA . VAL B 1 129 ? 14.242 3.449 -15.414 1 98.19 129 VAL B CA 1
ATOM 2569 C C . VAL B 1 129 ? 12.852 3.482 -14.789 1 98.19 129 VAL B C 1
ATOM 2571 O O . VAL B 1 129 ? 12.359 4.547 -14.406 1 98.19 129 VAL B O 1
ATOM 2574 N N . ASP B 1 130 ? 12.219 2.338 -14.656 1 97.44 130 ASP B N 1
ATOM 2575 C CA . ASP B 1 130 ? 10.906 2.264 -14.031 1 97.44 130 ASP B CA 1
ATOM 2576 C C . ASP B 1 130 ? 10.945 2.789 -12.594 1 97.44 130 ASP B C 1
ATOM 2578 O O . ASP B 1 130 ? 10.047 3.525 -12.172 1 97.44 130 ASP B O 1
ATOM 2582 N N . LEU B 1 131 ? 12.008 2.373 -11.852 1 98 131 LEU B N 1
ATOM 2583 C CA . LEU B 1 131 ? 12.125 2.787 -10.453 1 98 131 LEU B CA 1
ATOM 2584 C C . LEU B 1 131 ? 12.305 4.297 -10.352 1 98 131 LEU B C 1
ATOM 2586 O O . LEU B 1 131 ? 11.688 4.941 -9.5 1 98 131 LEU B O 1
ATOM 2590 N N . VAL B 1 132 ? 13.086 4.859 -11.234 1 98.5 132 VAL B N 1
ATOM 2591 C CA . VAL B 1 132 ? 13.328 6.301 -11.242 1 98.5 132 VAL B CA 1
ATOM 2592 C C . VAL B 1 132 ? 12.031 7.039 -11.562 1 98.5 132 VAL B C 1
ATOM 2594 O O . VAL B 1 132 ? 11.703 8.047 -10.922 1 98.5 132 VAL B O 1
ATOM 2597 N N . LEU B 1 133 ? 11.281 6.523 -12.5 1 98.44 133 LEU B N 1
ATOM 2598 C CA . LEU B 1 133 ? 10.016 7.148 -12.859 1 98.44 133 LEU B CA 1
ATOM 2599 C C . LEU B 1 133 ? 9.039 7.105 -11.695 1 98.44 133 LEU B C 1
ATOM 2601 O O . LEU B 1 133 ? 8.328 8.078 -11.438 1 98.44 133 LEU B O 1
ATOM 2605 N N . LEU B 1 134 ? 9.047 6 -10.992 1 98.44 134 LEU B N 1
ATOM 2606 C CA . LEU B 1 134 ? 8.164 5.863 -9.844 1 98.44 134 LEU B CA 1
ATOM 2607 C C . LEU B 1 134 ? 8.523 6.879 -8.758 1 98.44 134 LEU B C 1
ATOM 2609 O O . LEU B 1 134 ? 7.652 7.336 -8.023 1 98.44 134 LEU B O 1
ATOM 2613 N N . SER B 1 135 ? 9.797 7.195 -8.734 1 98.62 135 SER B N 1
ATOM 2614 C CA . SER B 1 135 ? 10.219 8.164 -7.73 1 98.62 135 SER B CA 1
ATOM 2615 C C . SER B 1 135 ? 9.617 9.539 -7.988 1 98.62 135 SER B C 1
ATOM 2617 O O . SER B 1 135 ? 9.375 10.297 -7.051 1 98.62 135 SER B O 1
ATOM 2619 N N . VAL B 1 136 ? 9.375 9.883 -9.234 1 98.69 136 VAL B N 1
ATOM 2620 C CA . VAL B 1 136 ? 8.727 11.141 -9.57 1 98.69 136 VAL B CA 1
ATOM 2621 C C . VAL B 1 136 ? 7.27 11.117 -9.109 1 98.69 136 VAL B C 1
ATOM 2623 O O . VAL B 1 136 ? 6.762 12.102 -8.57 1 98.69 136 VAL B O 1
ATOM 2626 N N . VAL B 1 137 ? 6.629 10.016 -9.227 1 98.69 137 VAL B N 1
ATOM 2627 C CA . VAL B 1 137 ? 5.234 9.844 -8.844 1 98.69 137 VAL B CA 1
ATOM 2628 C C . VAL B 1 137 ? 5.094 10.016 -7.328 1 98.69 137 VAL B C 1
ATOM 2630 O O . VAL B 1 137 ? 4.23 10.766 -6.863 1 98.69 137 VAL B O 1
ATOM 2633 N N . ILE B 1 138 ? 5.969 9.383 -6.551 1 98.75 138 ILE B N 1
ATOM 2634 C CA . ILE B 1 138 ? 5.809 9.43 -5.102 1 98.75 138 ILE B CA 1
ATOM 2635 C C . ILE B 1 138 ? 6.191 10.812 -4.586 1 98.75 138 ILE B C 1
ATOM 2637 O O . ILE B 1 138 ? 5.668 11.266 -3.562 1 98.75 138 ILE B O 1
ATOM 2641 N N . TYR B 1 139 ? 7.082 11.516 -5.316 1 98.81 139 TYR B N 1
ATOM 2642 C CA . TYR B 1 139 ? 7.355 12.898 -4.934 1 98.81 139 TYR B CA 1
ATOM 2643 C C . TYR B 1 139 ? 6.117 13.766 -5.113 1 98.81 139 TYR B C 1
ATOM 2645 O O . TYR B 1 139 ? 5.809 14.602 -4.254 1 98.81 139 TYR B O 1
ATOM 2653 N N . GLY B 1 140 ? 5.434 13.586 -6.242 1 98.62 140 GLY B N 1
ATOM 2654 C CA . GLY B 1 140 ? 4.188 14.297 -6.457 1 98.62 140 GLY B CA 1
ATOM 2655 C C . GLY B 1 140 ? 3.148 14.023 -5.383 1 98.62 140 GLY B C 1
ATOM 2656 O O . GLY B 1 140 ? 2.469 14.938 -4.918 1 98.62 140 GLY B O 1
ATOM 2657 N N . TYR B 1 141 ? 3.084 12.789 -4.98 1 98.62 141 TYR B N 1
ATOM 2658 C CA . TYR B 1 141 ? 2.162 12.43 -3.912 1 98.62 141 TYR B CA 1
ATOM 2659 C C . TYR B 1 141 ? 2.525 13.141 -2.613 1 98.62 141 TYR B C 1
ATOM 2661 O O . TYR B 1 141 ? 1.648 13.648 -1.913 1 98.62 141 TYR B O 1
ATOM 2669 N N . GLN B 1 142 ? 3.789 13.133 -2.309 1 98.56 142 GLN B N 1
ATOM 2670 C CA . GLN B 1 142 ? 4.227 13.789 -1.08 1 98.56 142 GLN B CA 1
ATOM 2671 C C . GLN B 1 142 ? 3.932 15.281 -1.119 1 98.56 142 GLN B C 1
ATOM 2673 O O . GLN B 1 142 ? 3.488 15.859 -0.124 1 98.56 142 GLN B O 1
ATOM 2678 N N . GLN B 1 143 ? 4.18 15.906 -2.281 1 97.75 143 GLN B N 1
ATOM 2679 C CA . GLN B 1 143 ? 3.865 17.328 -2.432 1 97.75 143 GLN B CA 1
ATOM 2680 C C . GLN B 1 143 ? 2.381 17.578 -2.203 1 97.75 143 GLN B C 1
ATOM 2682 O O . GLN B 1 143 ? 2.01 18.547 -1.536 1 97.75 143 GLN B O 1
ATOM 2687 N N . TRP B 1 144 ? 1.577 16.734 -2.756 1 97.62 144 TRP B N 1
ATOM 2688 C CA . TRP B 1 144 ? 0.131 16.844 -2.598 1 97.62 144 TRP B CA 1
ATOM 2689 C C . TRP B 1 144 ? -0.274 16.656 -1.14 1 97.62 144 TRP B C 1
ATOM 2691 O O . TRP B 1 144 ? -1.118 17.391 -0.624 1 97.62 144 TRP B O 1
ATOM 2701 N N . GLN B 1 145 ? 0.362 15.781 -0.462 1 97.31 145 GLN B N 1
ATOM 2702 C CA . GLN B 1 145 ? 0.07 15.477 0.935 1 97.31 145 GLN B CA 1
ATOM 2703 C C . GLN B 1 145 ? 0.52 16.609 1.851 1 97.31 145 GLN B C 1
ATOM 2705 O O . GLN B 1 145 ? -0.075 16.844 2.906 1 97.31 145 GLN B O 1
ATOM 2710 N N . GLU B 1 146 ? 1.567 17.297 1.45 1 96.5 146 GLU B N 1
ATOM 2711 C CA . GLU B 1 146 ? 2.131 18.375 2.254 1 96.5 146 GLU B CA 1
ATOM 2712 C C . GLU B 1 146 ? 1.106 19.484 2.48 1 96.5 146 GLU B C 1
ATOM 2714 O O . GLU B 1 146 ? 1.194 20.219 3.461 1 96.5 146 GLU B O 1
ATOM 2719 N N . LYS B 1 147 ? 0.162 19.562 1.67 1 95 147 LYS B N 1
ATOM 2720 C CA . LYS B 1 147 ? -0.833 20.625 1.769 1 95 147 LYS B CA 1
ATOM 2721 C C . LYS B 1 147 ? -1.638 20.5 3.061 1 95 147 LYS B C 1
ATOM 2723 O O . LYS B 1 147 ? -2.133 21.5 3.584 1 95 147 LYS B O 1
ATOM 2728 N N . ILE B 1 148 ? -1.7 19.312 3.592 1 93.94 148 ILE B N 1
ATOM 2729 C CA . ILE B 1 148 ? -2.441 19.156 4.836 1 93.94 148 ILE B CA 1
ATOM 2730 C C . ILE B 1 148 ? -1.466 18.984 6 1 93.94 148 ILE B C 1
ATOM 2732 O O . ILE B 1 148 ? -1.8 19.281 7.148 1 93.94 148 ILE B O 1
ATOM 2736 N N . MET B 1 149 ? -0.336 18.547 5.719 1 92.56 149 MET B N 1
ATOM 2737 C CA . MET B 1 149 ? 0.631 18.281 6.777 1 92.56 149 MET B CA 1
ATOM 2738 C C . MET B 1 149 ? 1.36 19.547 7.184 1 92.56 149 MET B C 1
ATOM 2740 O O . MET B 1 149 ? 1.794 19.688 8.328 1 92.56 149 MET B O 1
ATOM 2744 N N . ASN B 1 150 ? 1.513 20.375 6.234 1 86.62 150 ASN B N 1
ATOM 2745 C CA . ASN B 1 150 ? 2.205 21.641 6.414 1 86.62 150 ASN B CA 1
ATOM 2746 C C . ASN B 1 150 ? 1.488 22.781 5.691 1 86.62 150 ASN B C 1
ATOM 2748 O O . ASN B 1 150 ? 2.008 23.328 4.719 1 86.62 150 ASN B O 1
ATOM 2752 N N . PRO B 1 151 ? 0.4 23.172 6.242 1 76.44 151 PRO B N 1
ATOM 2753 C CA . PRO B 1 151 ? -0.432 24.141 5.531 1 76.44 151 PRO B CA 1
ATOM 2754 C C . PRO B 1 151 ? 0.245 25.516 5.391 1 76.44 151 PRO B C 1
ATOM 2756 O O . PRO B 1 151 ? -0.049 26.25 4.449 1 76.44 151 PRO B O 1
ATOM 2759 N N . ASP B 1 152 ? 1.039 25.953 6.223 1 72.06 152 ASP B N 1
ATOM 2760 C CA . ASP B 1 152 ? 1.681 27.25 6.164 1 72.06 152 ASP B CA 1
ATOM 2761 C C . ASP B 1 152 ? 2.666 27.328 5 1 72.06 152 ASP B C 1
ATOM 2763 O O . ASP B 1 152 ? 2.941 28.422 4.48 1 72.06 152 ASP B O 1
ATOM 2767 N N . ALA B 1 153 ? 3.129 26.359 4.645 1 61.38 153 ALA B N 1
ATOM 2768 C CA . ALA B 1 153 ? 4.086 26.375 3.541 1 61.38 153 ALA B CA 1
ATOM 2769 C C . ALA B 1 153 ? 3.377 26.562 2.205 1 61.38 153 ALA B C 1
ATOM 2771 O O . ALA B 1 153 ? 3.977 27.047 1.241 1 61.38 153 ALA B O 1
ATOM 2772 N N . ALA B 1 154 ? 2.191 26.234 2.084 1 55.22 154 ALA B N 1
ATOM 2773 C CA . ALA B 1 154 ? 1.452 26.312 0.828 1 55.22 154 ALA B CA 1
ATOM 2774 C C . ALA B 1 154 ? 0.954 27.734 0.567 1 55.22 154 ALA B C 1
ATOM 2776 O O . ALA B 1 154 ? 0.529 28.047 -0.545 1 55.22 154 ALA B O 1
ATOM 2777 N N . THR B 1 155 ? 0.756 28.516 1.6 1 50.69 155 THR B N 1
ATOM 2778 C CA . THR B 1 155 ? 0.257 29.875 1.415 1 50.69 155 THR B CA 1
ATOM 2779 C C . THR B 1 155 ? 1.375 30.812 0.953 1 50.69 155 THR B C 1
ATOM 2781 O O . THR B 1 155 ? 2.398 30.938 1.626 1 50.69 155 THR B O 1
ATOM 2784 N N . PRO B 1 156 ? 1.371 31.078 -0.347 1 49.5 156 PRO B N 1
ATOM 2785 C CA . PRO B 1 156 ? 2.359 32.062 -0.767 1 49.5 156 PRO B CA 1
ATOM 2786 C C . PRO B 1 156 ? 2.445 33.25 0.193 1 49.5 156 PRO B C 1
ATOM 2788 O O . PRO B 1 156 ? 1.417 33.781 0.642 1 49.5 156 PRO B O 1
ATOM 2791 N N . ARG B 1 157 ? 3.518 33.219 1.103 1 50.47 157 ARG B N 1
ATOM 2792 C CA . ARG B 1 157 ? 3.73 34.406 1.922 1 50.47 157 ARG B CA 1
ATOM 2793 C C . ARG B 1 157 ? 3.385 35.688 1.147 1 50.47 157 ARG B C 1
ATOM 2795 O O . ARG B 1 157 ? 3.949 35.938 0.081 1 50.47 157 ARG B O 1
ATOM 2802 N N . ARG B 1 158 ? 2.164 36.062 1.179 1 47.69 158 ARG B N 1
ATOM 2803 C CA . ARG B 1 158 ? 1.893 37.406 0.697 1 47.69 158 ARG B CA 1
ATOM 2804 C C . ARG B 1 158 ? 2.881 38.406 1.285 1 47.69 158 ARG B C 1
ATOM 2806 O O . ARG B 1 158 ? 2.963 38.562 2.506 1 47.69 158 ARG B O 1
ATOM 2813 N N . SER B 1 159 ? 4.016 38.406 0.673 1 45.16 159 SER B N 1
ATOM 2814 C CA . SER B 1 159 ? 4.852 39.531 1.05 1 45.16 159 SER B CA 1
ATOM 2815 C C . SER B 1 159 ? 4.008 40.781 1.305 1 45.16 159 SER B C 1
ATOM 2817 O O . SER B 1 159 ? 3.246 41.219 0.435 1 45.16 159 SER B O 1
ATOM 2819 N N . SER B 1 160 ? 3.393 40.781 2.391 1 45.62 160 SER B N 1
ATOM 2820 C CA . SER B 1 160 ? 2.871 42.125 2.699 1 45.62 160 SER B CA 1
ATOM 2821 C C . SER B 1 160 ? 3.863 43.219 2.309 1 45.62 160 SER B C 1
ATOM 2823 O O . SER B 1 160 ? 4.766 43.531 3.08 1 45.62 160 SER B O 1
ATOM 2825 N N . SER B 1 161 ? 4.504 43.031 1.224 1 45.53 161 SER B N 1
ATOM 2826 C CA . SER B 1 161 ? 5.289 44.188 0.762 1 45.53 161 SER B CA 1
ATOM 2827 C C . SER B 1 161 ? 4.453 45.438 0.747 1 45.53 161 SER B C 1
ATOM 2829 O O . SER B 1 161 ? 4.852 46.438 0.147 1 45.53 161 SER B O 1
ATOM 2831 N N . GLY B 1 162 ? 3.162 45.312 1.253 1 41.81 162 GLY B N 1
ATOM 2832 C CA . GLY B 1 162 ? 2.527 46.594 1.189 1 41.81 162 GLY B CA 1
ATOM 2833 C C . GLY B 1 162 ? 3.232 47.656 2.033 1 41.81 162 GLY B C 1
ATOM 2834 O O . GLY B 1 162 ? 2.586 48.531 2.611 1 41.81 162 GLY B O 1
ATOM 2835 N N . GLY B 1 163 ? 4.402 47.25 2.629 1 41.78 163 GLY B N 1
ATOM 2836 C CA . GLY B 1 163 ? 4.996 48.438 3.197 1 41.78 163 GLY B CA 1
ATOM 2837 C C . GLY B 1 163 ? 5.168 49.562 2.186 1 41.78 163 GLY B C 1
ATOM 2838 O O . GLY B 1 163 ? 6.016 49.469 1.296 1 41.78 163 GLY B O 1
ATOM 2839 N N . GLY B 1 164 ? 3.992 50.031 1.619 1 39.47 164 GLY B N 1
ATOM 2840 C CA . GLY B 1 164 ? 4.047 51.25 0.835 1 39.47 164 GLY B CA 1
ATOM 2841 C C . GLY B 1 164 ? 5.133 52.219 1.294 1 39.47 164 GLY B C 1
ATOM 2842 O O . GLY B 1 164 ? 5.492 52.219 2.475 1 39.47 164 GLY B O 1
ATOM 2843 N N . LEU B 1 165 ? 6.086 52.469 0.398 1 39.62 165 LEU B N 1
ATOM 2844 C CA . LEU B 1 165 ? 7.098 53.5 0.353 1 39.62 165 LEU B CA 1
ATOM 2845 C C . LEU B 1 165 ? 6.562 54.812 0.96 1 39.62 165 LEU B C 1
ATOM 2847 O O . LEU B 1 165 ? 5.863 55.562 0.292 1 39.62 165 LEU B O 1
ATOM 2851 N N . GLU B 1 166 ? 5.66 54.75 1.949 1 37.47 166 GLU B N 1
ATOM 2852 C CA . GLU B 1 166 ? 5.426 56.062 2.537 1 37.47 166 GLU B CA 1
ATOM 2853 C C . GLU B 1 166 ? 6.738 56.75 2.918 1 37.47 166 GLU B C 1
ATOM 2855 O O . GLU B 1 166 ? 7.273 56.5 4.004 1 37.47 166 GLU B O 1
ATOM 2860 N N . TRP B 1 167 ? 7.773 56.688 1.987 1 38.19 167 TRP B N 1
ATOM 2861 C CA . TRP B 1 167 ? 9.016 57.438 2.121 1 38.19 167 TRP B CA 1
ATOM 2862 C C . TRP B 1 167 ? 8.75 58.812 2.703 1 38.19 167 TRP B C 1
ATOM 2864 O O . TRP B 1 167 ? 7.617 59.312 2.662 1 38.19 167 TRP B O 1
ATOM 2874 N N . GLY B 1 168 ? 9.938 59.562 3.137 1 38.62 168 GLY B N 1
ATOM 2875 C CA . GLY B 1 168 ? 10.492 60.688 3.893 1 38.62 168 GLY B CA 1
ATOM 2876 C C . GLY B 1 168 ? 10.023 62.031 3.396 1 38.62 168 GLY B C 1
ATOM 2877 O O . GLY B 1 168 ? 10.812 62.844 2.875 1 38.62 168 GLY B O 1
ATOM 2878 N N . ILE B 1 169 ? 8.875 62.031 2.635 1 39.41 169 ILE B N 1
ATOM 2879 C CA . ILE B 1 169 ? 8.586 63.406 2.248 1 39.41 169 ILE B CA 1
ATOM 2880 C C . ILE B 1 169 ? 8.352 64.25 3.496 1 39.41 169 ILE B C 1
ATOM 2882 O O . ILE B 1 169 ? 7.246 64.312 4.047 1 39.41 169 ILE B O 1
ATOM 2886 N N . ARG B 1 170 ? 9.031 63.938 4.586 1 39.66 170 ARG B N 1
ATOM 2887 C CA . ARG B 1 170 ? 9.008 64.938 5.637 1 39.66 170 ARG B CA 1
ATOM 2888 C C . ARG B 1 170 ? 9.305 66.312 5.066 1 39.66 170 ARG B C 1
ATOM 2890 O O . ARG B 1 170 ? 10.375 66.562 4.508 1 39.66 170 ARG B O 1
ATOM 2897 N N . ARG B 1 171 ? 8.297 66.938 4.484 1 37.78 171 ARG B N 1
ATOM 2898 C CA . ARG B 1 171 ? 8.352 68.375 4.129 1 37.78 171 ARG B CA 1
ATOM 2899 C C . ARG B 1 171 ? 9.156 69.188 5.148 1 37.78 171 ARG B C 1
ATOM 2901 O O . ARG B 1 171 ? 8.891 69.125 6.352 1 37.78 171 ARG B O 1
ATOM 2908 N N . LYS B 1 172 ? 10.445 69.375 4.832 1 40.88 172 LYS B N 1
ATOM 2909 C CA . LYS B 1 172 ? 11.289 70.438 5.414 1 40.88 172 LYS B CA 1
ATOM 2910 C C . LYS B 1 172 ? 10.484 71.688 5.66 1 40.88 172 LYS B C 1
ATOM 2912 O O . LYS B 1 172 ? 10.266 72.5 4.742 1 40.88 172 LYS B O 1
ATOM 2917 N N . ALA B 1 173 ? 9.266 71.625 6.07 1 39.22 173 ALA B N 1
ATOM 2918 C CA . ALA B 1 173 ? 8.641 72.938 6.34 1 39.22 173 ALA B CA 1
ATOM 2919 C C . ALA B 1 173 ? 9.383 73.688 7.445 1 39.22 173 ALA B C 1
ATOM 2921 O O . ALA B 1 173 ? 8.938 74.75 7.898 1 39.22 173 ALA B O 1
ATOM 2922 N N . ARG B 1 174 ? 10.75 73.5 7.684 1 28.42 174 ARG B N 1
ATOM 2923 C CA . ARG B 1 174 ? 11.188 74.75 8.375 1 28.42 174 ARG B CA 1
ATOM 2924 C C . ARG B 1 174 ? 11.281 75.875 7.414 1 28.42 174 ARG B C 1
ATOM 2926 O O . ARG B 1 174 ? 11.672 75.75 6.254 1 28.42 174 ARG B O 1
#

Sequence (348 aa):
MLNHAIMWITLLVPWLSFVFLSKETLRRYMPVTILTALLMTIYDEIAIDATDWIVIHQNLVPFTAFIPLIHGAFVGSTMWIFSLTYGRFWRYFLTNVICDFVFMFVFSLFYEWRGFYSFVDRSRFWIYVDLVLLSVVIYGYQQWQEKIMNPDAATPRRSSSGGGLEWGIRRKARMLNHAIMWITLLVPWLSFVFLSKETLRRYMPVTILTALLMTIYDEIAIDATDWIVIHQNLVPFTAFIPLIHGAFVGSTMWIFSLTYGRFWRYFLTNVICDFVFMFVFSLFYEWRGFYSFVDRSRFWIYVDLVLLSVVIYGYQQWQEKIMNPDAATPRRSSSGGGLEWGIRRKAR

Radius of gyration: 25.8 Å; Cα contacts (8 Å, |Δi|>4): 368; chains: 2; bounding box: 49×98×77 Å

Foldseek 3Di:
DVLLVVLVCLQVVLVVVCVVPDPLLCVLQVVLLVVQLVVLVVVQCCCCPVPNQKFFDDANDPDSGRNSCSNGVSSSVSSVLCSVQPPPVVSSLVVQLVVLCCCLPPVVVVCVVVPGMDGDPDDSVVVSVVSSVVSVVSSVVSVVVCCVSPVVVPPPPPPVVVPPCPPCVVVPPD/DVLLVVLVCLQPVLVVVCVVPDPLLCVLQVVLLVVQLVVLVVVQCCCCPVPNQKDFDDANDPDSGRRSCSNGVSSSVSSVLCSVAPPPVVSSLVVQLVVLCCCLPPVVVVCVVVPGMDGDPDDSVVVSVVSSVVSVVSSVVSVVVCCVSPVVVPPPPPPVVVPPCPDDPVPPPD